Protein AF-A0A946YSE0-F1 (afdb_monomer_lite)

pLDDT: mean 89.52, std 11.53, range [37.16, 98.62]

Sequence (225 aa):
KEAIEFRLQEGQHAKCHRAHIAALVKRYPGLQKTMDDVVALYDELYEEQDIKFHLAFSGNLEATFTPFFKVIIDHRESLFGEGDSRVASLLLWHFCEEIEHRSAAMDIYQSVYGDQLYRMSIIPKVISFNKHLGEMILEGFKEHVPNLPEECFTGERFPGVPKREMFSMIGKLISAQMPWYNHDAQPLPEWANTWFEHYEKGEDMTNFYGVKPAPAAELAVSPAA

Radius of gyration: 19.43 Å; chains: 1; bounding box: 53×45×52 Å

Secondary structure (DSSP, 8-state):
-HHHHHHHHHHHHHHHHHHHHHHHHHH-TTHHHHHHHHHHHHHHHHHHS-HHHHHHHHHHHHHHHHHHHHHHHHTHHHHHTTSBHHHHHHHHHHHHHHHHTTTHHHHHHHHHT--HHHHHHTHHHHHHHHHHHHHHHHHHHHHHSTT--THHHHS-SSTT--HHHHHHHHHHHHHHTSTT--STTSPPPHHHHHHHHHHHTT--GGGSSSBPPPP------PPP-

Structure (mmCIF, N/CA/C/O backbone):
data_AF-A0A946YSE0-F1
#
_entry.id   AF-A0A946YSE0-F1
#
loop_
_atom_site.group_PDB
_atom_site.id
_atom_site.type_symbol
_atom_site.label_atom_id
_atom_site.label_alt_id
_atom_site.label_comp_id
_atom_site.label_asym_id
_atom_site.label_entity_id
_atom_site.label_seq_id
_atom_site.pdbx_PDB_ins_code
_atom_site.Cartn_x
_atom_site.Cartn_y
_atom_site.Cartn_z
_atom_site.occupancy
_atom_site.B_iso_or_equiv
_atom_site.auth_seq_id
_atom_site.auth_comp_id
_atom_site.auth_asym_id
_atom_site.auth_atom_id
_atom_site.pdbx_PDB_model_num
ATOM 1 N N . LYS A 1 1 ? -22.891 -2.962 3.989 1.00 86.75 1 LYS A N 1
ATOM 2 C CA . LYS A 1 1 ? -22.741 -2.836 2.524 1.00 86.75 1 LYS A CA 1
ATOM 3 C C . LYS A 1 1 ? -21.278 -2.548 2.213 1.00 86.75 1 LYS A C 1
ATOM 5 O O . LYS A 1 1 ? -20.632 -3.471 1.748 1.00 86.75 1 LYS A O 1
ATOM 10 N N . GLU A 1 2 ? -20.756 -1.409 2.674 1.00 91.00 2 GLU A N 1
ATOM 11 C CA . GLU A 1 2 ? -19.346 -0.998 2.546 1.00 91.00 2 GLU A CA 1
ATOM 12 C C . GLU A 1 2 ? -18.322 -2.111 2.818 1.00 91.00 2 GLU A C 1
ATOM 14 O O . GLU A 1 2 ? -17.583 -2.504 1.930 1.00 91.00 2 GLU A O 1
ATOM 19 N N . ALA A 1 3 ? -18.369 -2.749 3.995 1.00 92.25 3 ALA A N 1
ATOM 20 C CA . ALA A 1 3 ? -17.435 -3.829 4.341 1.00 92.25 3 ALA A CA 1
ATOM 21 C C . ALA A 1 3 ? -17.417 -5.020 3.361 1.00 92.25 3 ALA A C 1
ATOM 23 O O . ALA A 1 3 ? -16.422 -5.734 3.273 1.00 92.25 3 ALA A O 1
ATOM 24 N N . ILE A 1 4 ? -18.517 -5.271 2.643 1.00 93.69 4 ILE A N 1
ATOM 25 C CA . ILE A 1 4 ? -18.574 -6.334 1.633 1.00 93.69 4 ILE A CA 1
ATOM 26 C C . ILE A 1 4 ? -17.902 -5.860 0.344 1.00 93.69 4 ILE A C 1
ATOM 28 O O . ILE A 1 4 ? -17.141 -6.629 -0.234 1.00 93.69 4 ILE A O 1
ATOM 32 N N . GLU A 1 5 ? -18.190 -4.633 -0.091 1.00 92.25 5 GLU A N 1
ATOM 33 C CA . GLU A 1 5 ? -17.631 -4.026 -1.305 1.00 92.25 5 GLU A CA 1
ATOM 34 C C . GLU A 1 5 ? -16.117 -3.854 -1.165 1.00 92.25 5 GLU A C 1
ATOM 36 O O . GLU A 1 5 ? -15.379 -4.414 -1.975 1.00 92.25 5 GLU A O 1
ATOM 41 N N . PHE A 1 6 ? -15.672 -3.258 -0.057 1.00 91.50 6 PHE A N 1
ATOM 42 C CA . PHE A 1 6 ? -14.261 -3.121 0.300 1.00 91.50 6 PHE A CA 1
ATOM 43 C C . PHE A 1 6 ? -13.536 -4.476 0.274 1.00 91.50 6 PHE A C 1
ATOM 45 O O . PHE A 1 6 ? -12.579 -4.671 -0.467 1.00 91.50 6 PHE A O 1
ATOM 52 N N . ARG A 1 7 ? -14.062 -5.498 0.969 1.00 93.44 7 ARG A N 1
ATOM 53 C CA . ARG A 1 7 ? -13.457 -6.845 0.969 1.00 93.44 7 ARG A CA 1
ATOM 54 C C . ARG A 1 7 ? -13.347 -7.457 -0.435 1.00 93.44 7 ARG A C 1
ATOM 56 O O . ARG A 1 7 ? -12.418 -8.219 -0.699 1.00 93.44 7 ARG A O 1
ATOM 63 N N . LEU A 1 8 ? -14.328 -7.220 -1.307 1.00 93.81 8 LEU A N 1
ATOM 64 C CA . LEU A 1 8 ? -14.315 -7.760 -2.668 1.00 93.81 8 LEU A CA 1
ATOM 65 C C . LEU A 1 8 ? -13.277 -7.052 -3.547 1.00 93.81 8 LEU A C 1
ATOM 67 O O . LEU A 1 8 ? -12.582 -7.742 -4.294 1.00 93.81 8 LEU A O 1
ATOM 71 N N . GLN A 1 9 ? -13.145 -5.729 -3.426 1.00 91.94 9 GLN A N 1
ATOM 72 C CA . GLN A 1 9 ? -12.110 -4.947 -4.112 1.00 91.94 9 GLN A CA 1
ATOM 73 C C . GLN A 1 9 ? -10.711 -5.384 -3.672 1.00 91.94 9 GLN A C 1
ATOM 75 O O . GLN A 1 9 ? -9.919 -5.827 -4.504 1.00 91.94 9 GLN A O 1
ATOM 80 N N . GLU A 1 10 ? -10.462 -5.453 -2.365 1.00 92.50 10 GLU A N 1
ATOM 81 C CA . GLU A 1 10 ? -9.173 -5.913 -1.836 1.00 92.50 10 GLU A CA 1
ATOM 82 C C . GLU A 1 10 ? -8.839 -7.351 -2.246 1.00 92.50 10 GLU A C 1
ATOM 84 O O . GLU A 1 10 ? -7.691 -7.707 -2.524 1.00 92.50 10 GLU A O 1
ATOM 89 N N . GLY A 1 11 ? -9.857 -8.210 -2.350 1.00 95.06 11 GLY A N 1
ATOM 90 C CA . GLY A 1 11 ? -9.698 -9.560 -2.884 1.00 95.06 11 GLY A CA 1
ATOM 91 C C . GLY A 1 11 ? -9.211 -9.567 -4.338 1.00 95.06 11 GLY A C 1
ATOM 92 O O . GLY A 1 11 ? -8.386 -10.409 -4.712 1.00 95.06 11 GLY A O 1
ATOM 93 N N . GLN A 1 12 ? -9.684 -8.624 -5.154 1.00 94.69 12 GLN A N 1
ATOM 94 C CA . GLN A 1 12 ? -9.254 -8.454 -6.538 1.00 94.69 12 GLN A CA 1
ATOM 95 C C . GLN A 1 12 ? -7.831 -7.878 -6.616 1.00 94.69 12 GLN A C 1
ATOM 97 O O . GLN A 1 12 ? -7.016 -8.427 -7.365 1.00 94.69 12 GLN A O 1
ATOM 102 N N . HIS A 1 13 ? -7.492 -6.874 -5.800 1.00 94.44 13 HIS A N 1
ATOM 103 C CA . HIS A 1 13 ? -6.121 -6.363 -5.665 1.00 94.44 13 HIS A CA 1
ATOM 104 C C . HIS A 1 13 ? -5.154 -7.499 -5.313 1.00 94.44 13 HIS A C 1
ATOM 106 O O . HIS A 1 13 ? -4.189 -7.778 -6.036 1.00 94.44 13 HIS A O 1
ATOM 112 N N . ALA A 1 14 ? -5.464 -8.239 -4.246 1.00 95.00 14 ALA A N 1
ATOM 113 C CA . ALA A 1 14 ? -4.632 -9.324 -3.751 1.00 95.00 14 ALA A CA 1
ATOM 114 C C . ALA A 1 14 ? -4.462 -10.448 -4.784 1.00 95.00 14 ALA A C 1
ATOM 116 O O . ALA A 1 14 ? -3.381 -11.028 -4.898 1.00 95.00 14 ALA A O 1
ATOM 117 N N . LYS A 1 15 ? -5.501 -10.766 -5.566 1.00 96.44 15 LYS A N 1
ATOM 118 C CA . LYS A 1 15 ? -5.415 -11.746 -6.658 1.00 96.44 15 LYS A CA 1
ATOM 119 C C . LYS A 1 15 ? -4.414 -11.310 -7.733 1.00 96.44 15 LYS A C 1
ATOM 121 O O . LYS A 1 15 ? -3.597 -12.127 -8.161 1.00 96.44 15 LYS A O 1
ATOM 126 N N . CYS A 1 16 ? -4.466 -10.052 -8.164 1.00 95.25 16 CYS A N 1
ATOM 127 C CA . CYS A 1 16 ? -3.563 -9.520 -9.185 1.00 95.25 16 CYS A CA 1
ATOM 128 C C . CYS A 1 16 ? -2.108 -9.461 -8.691 1.00 95.25 16 CYS A C 1
ATOM 130 O O . CYS A 1 16 ? -1.207 -9.932 -9.390 1.00 95.25 16 CYS A O 1
ATOM 132 N N . HIS A 1 17 ? -1.874 -8.989 -7.462 1.00 96.06 17 HIS A N 1
ATOM 133 C CA . HIS A 1 17 ? -0.538 -8.990 -6.849 1.00 96.06 17 HIS A CA 1
ATOM 134 C C . HIS A 1 17 ? 0.019 -10.402 -6.668 1.00 96.06 17 HIS A C 1
ATOM 136 O O . HIS A 1 17 ? 1.170 -10.657 -7.017 1.00 96.06 17 HIS A O 1
ATOM 142 N N . ARG A 1 18 ? -0.802 -11.369 -6.233 1.00 96.19 18 ARG A N 1
ATOM 143 C CA . ARG A 1 18 ? -0.385 -12.781 -6.145 1.00 96.19 18 ARG A CA 1
ATOM 144 C C . ARG A 1 18 ? 0.002 -13.369 -7.500 1.00 96.19 18 ARG A C 1
ATOM 146 O O . ARG A 1 18 ? 0.923 -14.177 -7.557 1.00 96.19 18 ARG A O 1
ATOM 153 N N . ALA A 1 19 ? -0.647 -12.960 -8.591 1.00 95.69 19 ALA A N 1
ATOM 154 C CA . ALA A 1 19 ? -0.245 -13.386 -9.930 1.00 95.69 19 ALA A CA 1
ATOM 155 C C . ALA A 1 19 ? 1.147 -12.847 -10.311 1.00 95.69 19 ALA A C 1
ATOM 157 O O . ALA A 1 19 ? 1.947 -13.579 -10.897 1.00 95.69 19 ALA A O 1
ATOM 158 N N . HIS A 1 20 ? 1.465 -11.602 -9.939 1.00 95.81 20 HIS A N 1
ATOM 159 C CA . HIS A 1 20 ? 2.807 -11.045 -10.119 1.00 95.81 20 HIS A CA 1
ATOM 160 C C . HIS A 1 20 ? 3.851 -11.773 -9.256 1.00 95.81 20 HIS A C 1
ATOM 162 O O . HIS A 1 20 ? 4.881 -12.202 -9.778 1.00 95.81 20 HIS A O 1
ATOM 168 N N . ILE A 1 21 ? 3.556 -12.005 -7.973 1.00 96.38 21 ILE A N 1
ATOM 169 C CA . ILE A 1 21 ? 4.435 -12.758 -7.065 1.00 96.38 21 ILE A CA 1
ATOM 170 C C . ILE A 1 21 ? 4.682 -14.173 -7.600 1.00 96.38 21 ILE A C 1
ATOM 172 O O . ILE A 1 21 ? 5.825 -14.614 -7.649 1.00 96.38 21 ILE A O 1
ATOM 176 N N . ALA A 1 22 ? 3.655 -14.871 -8.090 1.00 97.12 22 ALA A N 1
ATOM 177 C CA . ALA A 1 22 ? 3.816 -16.198 -8.686 1.00 97.12 22 ALA A CA 1
ATOM 178 C C . ALA A 1 22 ? 4.762 -16.184 -9.904 1.00 97.12 22 ALA A C 1
ATOM 180 O O . ALA A 1 22 ? 5.544 -17.118 -10.099 1.00 97.12 22 ALA A O 1
ATOM 181 N N . ALA A 1 23 ? 4.735 -15.120 -10.714 1.00 96.25 23 ALA A N 1
ATOM 182 C CA . ALA A 1 23 ? 5.684 -14.942 -11.810 1.00 96.25 23 ALA A CA 1
ATOM 183 C C . ALA A 1 23 ? 7.118 -14.694 -11.304 1.00 96.25 23 ALA A C 1
ATOM 185 O O . ALA A 1 23 ? 8.059 -15.275 -11.853 1.00 96.25 23 ALA A O 1
ATOM 186 N N . LEU A 1 24 ? 7.287 -13.899 -10.239 1.00 96.44 24 LEU A N 1
ATOM 187 C CA . LEU A 1 24 ? 8.580 -13.700 -9.577 1.00 96.44 24 LEU A CA 1
ATOM 188 C C . LEU A 1 24 ? 9.124 -15.009 -9.000 1.00 96.44 24 LEU A C 1
ATOM 190 O O . LEU A 1 24 ? 10.269 -15.346 -9.278 1.00 96.44 24 LEU A O 1
ATOM 194 N N . VAL A 1 25 ? 8.306 -15.788 -8.290 1.00 98.00 25 VAL A N 1
ATOM 195 C CA . VAL A 1 25 ? 8.686 -17.102 -7.745 1.00 98.00 25 VAL A CA 1
ATOM 196 C C . VAL A 1 25 ? 9.071 -18.070 -8.860 1.00 98.00 25 VAL A C 1
ATOM 198 O O . VAL A 1 25 ? 10.076 -18.767 -8.760 1.00 98.00 25 VAL A O 1
ATOM 201 N N . LYS A 1 26 ? 8.338 -18.086 -9.980 1.00 97.75 26 LYS A N 1
ATOM 202 C CA . LYS A 1 26 ? 8.710 -18.914 -11.137 1.00 97.75 26 LYS A CA 1
ATOM 203 C C . LYS A 1 26 ? 10.109 -18.570 -11.664 1.00 97.75 26 LYS A C 1
ATOM 205 O O . LYS A 1 26 ? 10.820 -19.457 -12.133 1.00 97.75 26 LYS A O 1
ATOM 210 N N . ARG A 1 27 ? 10.498 -17.292 -11.616 1.00 96.69 27 ARG A N 1
ATOM 211 C CA . ARG A 1 27 ? 11.824 -16.821 -12.040 1.00 96.69 27 ARG A CA 1
ATOM 212 C C . ARG A 1 27 ? 12.898 -17.038 -10.968 1.00 96.69 27 ARG A C 1
ATOM 214 O O . ARG A 1 27 ? 14.024 -17.386 -11.325 1.00 96.69 27 ARG A O 1
ATOM 221 N N . TYR A 1 28 ? 12.541 -16.842 -9.702 1.00 97.88 28 TYR A N 1
ATOM 222 C CA . TYR A 1 28 ? 13.394 -16.902 -8.517 1.00 97.88 28 TYR A CA 1
ATOM 223 C C . TYR A 1 28 ? 12.713 -17.758 -7.433 1.00 97.88 28 TYR A C 1
ATOM 225 O O . TYR A 1 28 ? 12.078 -17.214 -6.527 1.00 97.88 28 TYR A O 1
ATOM 233 N N . PRO A 1 29 ? 12.834 -19.099 -7.495 1.00 98.19 29 PRO A N 1
ATOM 234 C CA . PRO A 1 29 ? 12.081 -20.002 -6.617 1.00 98.19 29 PRO A CA 1
ATOM 235 C C . PRO A 1 29 ? 12.287 -19.775 -5.115 1.00 98.19 29 PRO A C 1
ATOM 237 O O . PRO A 1 29 ? 11.380 -20.051 -4.334 1.00 98.19 29 PRO A O 1
ATOM 240 N N . GLY A 1 30 ? 13.441 -19.231 -4.708 1.00 97.19 30 GLY A N 1
ATOM 241 C CA . GLY A 1 30 ? 13.716 -18.880 -3.310 1.00 97.19 30 GLY A CA 1
ATOM 242 C C . GLY A 1 30 ? 12.718 -17.875 -2.722 1.00 97.19 30 GLY A C 1
ATOM 243 O O . GLY A 1 30 ? 12.385 -17.978 -1.547 1.00 97.19 30 GLY A O 1
ATOM 244 N N . LEU A 1 31 ? 12.138 -16.990 -3.544 1.00 98.31 31 LEU A N 1
ATOM 245 C CA . LEU A 1 31 ? 11.127 -16.024 -3.096 1.00 98.31 31 LEU A CA 1
ATOM 246 C C . LEU A 1 31 ? 9.842 -16.680 -2.568 1.00 98.31 31 LEU A C 1
ATOM 248 O O . LEU A 1 31 ? 9.062 -16.004 -1.900 1.00 98.31 31 LEU A O 1
ATOM 252 N N . GLN A 1 32 ? 9.611 -17.976 -2.824 1.00 98.44 32 GLN A N 1
ATOM 253 C CA . GLN A 1 32 ? 8.500 -18.688 -2.190 1.00 98.44 32 GLN A CA 1
ATOM 254 C C . GLN A 1 32 ? 8.645 -18.679 -0.667 1.00 98.44 32 GLN A C 1
ATOM 256 O O . GLN A 1 32 ? 7.660 -18.440 0.018 1.00 98.44 32 GLN A O 1
ATOM 261 N N . LYS A 1 33 ? 9.871 -18.840 -0.147 1.00 98.12 33 LYS A N 1
ATOM 262 C CA . LYS A 1 33 ? 10.125 -18.764 1.294 1.00 98.12 33 LYS A CA 1
ATOM 263 C C . LYS A 1 33 ? 9.722 -17.395 1.841 1.00 98.12 33 LYS A C 1
ATOM 265 O O . LYS A 1 33 ? 8.997 -17.327 2.821 1.00 98.12 33 LYS A O 1
ATOM 270 N N . THR A 1 34 ? 10.130 -16.314 1.175 1.00 98.19 34 THR A N 1
ATOM 271 C CA . THR A 1 34 ? 9.741 -14.949 1.564 1.00 98.19 34 THR A CA 1
ATOM 272 C C . THR A 1 34 ? 8.224 -14.775 1.570 1.00 98.19 34 THR A C 1
ATOM 274 O O . THR A 1 34 ? 7.685 -14.159 2.481 1.00 98.19 34 THR A O 1
ATOM 277 N N . MET A 1 35 ? 7.519 -15.330 0.580 1.00 97.56 35 MET A N 1
ATOM 278 C CA . MET A 1 35 ? 6.056 -15.284 0.545 1.00 97.56 35 MET A CA 1
ATOM 279 C C . MET A 1 35 ? 5.423 -16.076 1.697 1.00 97.56 35 MET A C 1
ATOM 281 O O . MET A 1 35 ? 4.481 -15.587 2.316 1.00 97.56 35 MET A O 1
ATOM 285 N N . ASP A 1 36 ? 5.935 -17.271 1.991 1.00 98.38 36 ASP A N 1
ATOM 286 C CA . ASP A 1 36 ? 5.447 -18.114 3.085 1.00 98.38 36 ASP A CA 1
ATOM 287 C C . ASP A 1 36 ? 5.676 -17.437 4.447 1.00 98.38 36 ASP A C 1
ATOM 289 O O . ASP A 1 36 ? 4.764 -17.401 5.269 1.00 98.38 36 ASP A O 1
ATOM 293 N N . ASP A 1 37 ? 6.848 -16.823 4.650 1.00 98.31 37 ASP A N 1
ATOM 294 C CA . ASP A 1 37 ? 7.180 -16.066 5.864 1.00 98.31 37 ASP A CA 1
ATOM 295 C C . ASP A 1 37 ? 6.246 -14.851 6.041 1.00 98.31 37 ASP A C 1
ATOM 297 O O . ASP A 1 37 ? 5.754 -14.593 7.140 1.00 98.31 37 ASP A O 1
ATOM 301 N N . VAL A 1 38 ? 5.940 -14.127 4.954 1.00 97.94 38 VAL A N 1
ATOM 302 C CA . VAL A 1 38 ? 4.984 -13.005 4.975 1.00 97.94 38 VAL A CA 1
ATOM 303 C C . VAL A 1 38 ? 3.578 -13.480 5.347 1.00 97.94 38 VAL A C 1
ATOM 305 O O . VAL A 1 38 ? 2.905 -12.820 6.137 1.00 97.94 38 VAL A O 1
ATOM 308 N N . VAL A 1 39 ? 3.116 -14.604 4.790 1.00 97.94 39 VAL A N 1
ATOM 309 C CA . VAL A 1 39 ? 1.799 -15.171 5.126 1.00 97.94 39 VAL A CA 1
ATOM 310 C C . VAL A 1 39 ? 1.753 -15.577 6.595 1.00 97.94 39 VAL A C 1
ATOM 312 O O . VAL A 1 39 ? 0.828 -15.168 7.289 1.00 97.94 39 VAL A O 1
ATOM 315 N N . ALA A 1 40 ? 2.776 -16.283 7.081 1.00 98.62 40 ALA A N 1
ATOM 316 C CA . ALA A 1 40 ? 2.870 -16.688 8.479 1.00 98.62 40 ALA A CA 1
ATOM 317 C C . ALA A 1 40 ? 2.832 -15.481 9.432 1.00 98.62 40 ALA A C 1
ATOM 319 O O . ALA A 1 40 ? 2.091 -15.500 10.408 1.00 98.62 40 ALA A O 1
ATOM 320 N N . LEU A 1 41 ? 3.540 -14.392 9.108 1.00 98.38 41 LEU A N 1
ATOM 321 C CA . LEU A 1 41 ? 3.526 -13.163 9.908 1.00 98.38 41 LEU A CA 1
ATOM 322 C C . LEU A 1 41 ? 2.117 -12.545 10.025 1.00 98.38 41 LEU A C 1
ATOM 324 O O . LEU A 1 41 ? 1.745 -12.025 11.080 1.00 98.38 41 LEU A O 1
ATOM 328 N N . TYR A 1 42 ? 1.329 -12.573 8.947 1.00 97.69 42 TYR A N 1
ATOM 329 C CA . TYR A 1 42 ? -0.058 -12.100 8.980 1.00 97.69 42 TYR A CA 1
ATOM 330 C C . TYR A 1 42 ? -1.001 -13.077 9.694 1.00 97.69 42 TYR A C 1
ATOM 332 O O . TYR A 1 42 ? -1.906 -12.612 10.386 1.00 97.69 42 TYR A O 1
ATOM 340 N N . ASP A 1 43 ? -0.794 -14.389 9.557 1.00 98.38 43 ASP A N 1
ATOM 341 C CA . ASP A 1 43 ? -1.567 -15.413 10.271 1.00 98.38 43 ASP A CA 1
ATOM 342 C C . ASP A 1 43 ? -1.343 -15.303 11.790 1.00 98.38 43 ASP A C 1
ATOM 344 O O . ASP A 1 43 ? -2.309 -15.262 12.551 1.00 98.38 43 ASP A O 1
ATOM 348 N N . GLU A 1 44 ? -0.093 -15.127 12.234 1.00 98.25 44 GLU A N 1
ATOM 349 C CA . GLU A 1 44 ? 0.254 -14.869 13.639 1.00 98.25 44 GLU A CA 1
ATOM 350 C C . GLU A 1 44 ? -0.448 -13.608 14.166 1.00 98.25 44 GLU A C 1
ATOM 352 O O . GLU A 1 44 ? -1.121 -13.647 15.199 1.00 98.25 44 GLU A O 1
ATOM 357 N N . LEU A 1 45 ? -0.379 -12.492 13.426 1.00 98.00 45 LEU A N 1
ATOM 358 C CA . LEU A 1 45 ? -1.092 -11.266 13.798 1.00 98.00 45 LEU A CA 1
ATOM 359 C C . LEU A 1 45 ? -2.607 -11.503 13.898 1.00 98.00 45 LEU A C 1
ATOM 361 O O . LEU A 1 45 ? -3.260 -10.953 14.791 1.00 98.00 45 LEU A O 1
ATOM 365 N N . TYR A 1 46 ? -3.168 -12.287 12.972 1.00 97.25 46 TYR A N 1
ATOM 366 C CA . TYR A 1 46 ? -4.591 -12.608 12.930 1.00 97.25 46 TYR A CA 1
ATOM 367 C C . TYR A 1 46 ? -5.041 -13.394 14.162 1.00 97.25 46 TYR A C 1
ATOM 369 O O . TYR A 1 46 ? -6.058 -13.041 14.759 1.00 97.25 46 TYR A O 1
ATOM 377 N N . GLU A 1 47 ? -4.276 -14.409 14.558 1.00 98.12 47 GLU A N 1
ATOM 378 C CA . GLU A 1 47 ? -4.565 -15.263 15.713 1.00 98.12 47 GLU A CA 1
ATOM 379 C C . GLU A 1 47 ? -4.391 -14.538 17.056 1.00 98.12 47 GLU A C 1
ATOM 381 O O . GLU A 1 47 ? -5.160 -14.769 17.992 1.00 98.12 47 GLU A O 1
ATOM 386 N N . GLU A 1 48 ? -3.401 -13.650 17.165 1.00 98.06 48 GLU A N 1
ATOM 387 C CA . GLU A 1 48 ? -3.077 -12.961 18.419 1.00 98.06 48 GLU A CA 1
ATOM 388 C C . GLU A 1 48 ? -4.040 -11.827 18.786 1.00 98.06 48 GLU A C 1
ATOM 390 O O . GLU A 1 48 ? -4.166 -11.471 19.963 1.00 98.06 48 GLU A O 1
ATOM 395 N N . GLN A 1 49 ? -4.659 -11.193 17.790 1.00 98.31 49 GLN A N 1
ATOM 396 C CA . GLN A 1 49 ? -5.374 -9.933 17.972 1.00 98.31 49 GLN A CA 1
ATOM 397 C C . GLN A 1 49 ? -6.878 -10.081 17.734 1.00 98.31 49 GLN A C 1
ATOM 399 O O . GLN A 1 49 ? -7.338 -10.854 16.896 1.00 98.31 49 GLN A O 1
ATOM 404 N N . ASP A 1 50 ? -7.670 -9.297 18.466 1.00 98.06 50 ASP A N 1
ATOM 405 C CA . ASP A 1 50 ? -9.118 -9.286 18.290 1.00 98.06 50 ASP A CA 1
ATOM 406 C C . ASP A 1 50 ? -9.555 -8.475 17.054 1.00 98.06 50 ASP A C 1
ATOM 408 O O . ASP A 1 50 ? -8.800 -7.723 16.433 1.00 98.06 50 ASP A O 1
ATOM 412 N N . ILE A 1 51 ? -10.831 -8.602 16.691 1.00 97.50 51 ILE A N 1
ATOM 413 C CA . ILE A 1 51 ? -11.397 -7.882 15.545 1.00 97.50 51 ILE A CA 1
ATOM 414 C C . ILE A 1 51 ? -11.343 -6.349 15.716 1.00 97.50 51 ILE A C 1
ATOM 416 O O . ILE A 1 51 ? -11.275 -5.631 14.719 1.00 97.50 51 ILE A O 1
ATOM 420 N N . LYS A 1 52 ? -11.324 -5.821 16.952 1.00 98.19 52 LYS A N 1
ATOM 421 C CA . LYS A 1 52 ? -11.199 -4.374 17.190 1.00 98.19 52 LYS A CA 1
ATOM 422 C C . LYS A 1 52 ? -9.816 -3.888 16.778 1.00 98.19 52 LYS A C 1
ATOM 424 O O . LYS A 1 52 ? -9.717 -2.848 16.126 1.00 98.19 52 LYS A O 1
ATOM 429 N N . PHE A 1 53 ? -8.773 -4.643 17.116 1.00 98.44 53 PHE A N 1
ATOM 430 C CA . PHE A 1 53 ? -7.422 -4.384 16.644 1.00 98.44 53 PHE A CA 1
ATOM 431 C C . PHE A 1 53 ? -7.349 -4.438 15.118 1.00 98.44 53 PHE A C 1
ATOM 433 O O . PHE A 1 53 ? -6.856 -3.486 14.525 1.00 98.44 53 PHE A O 1
ATOM 440 N N . HIS A 1 54 ? -7.874 -5.489 14.478 1.00 97.62 54 HIS A N 1
ATOM 441 C CA . HIS A 1 54 ? -7.786 -5.653 13.018 1.00 97.62 54 HIS A CA 1
ATOM 442 C C . HIS A 1 54 ? -8.473 -4.527 12.248 1.00 97.62 54 HIS A C 1
ATOM 444 O O . HIS A 1 54 ? -7.880 -3.958 11.335 1.00 97.62 54 HIS A O 1
ATOM 450 N N . LEU A 1 55 ? -9.681 -4.125 12.657 1.00 97.25 55 LEU A N 1
ATOM 451 C CA . LEU A 1 55 ? -10.360 -2.987 12.029 1.00 97.25 55 LEU A CA 1
ATOM 452 C C . LEU A 1 55 ? -9.599 -1.671 12.256 1.00 97.25 55 LEU A C 1
ATOM 454 O O . LEU A 1 55 ? -9.477 -0.861 11.338 1.00 97.25 55 LEU A O 1
ATOM 458 N N . ALA A 1 56 ? -9.045 -1.459 13.455 1.00 97.31 56 ALA A N 1
ATOM 459 C CA . ALA A 1 56 ? -8.219 -0.288 13.737 1.00 97.31 56 ALA A CA 1
ATOM 460 C C . ALA A 1 56 ? -6.904 -0.298 12.936 1.00 97.31 56 ALA A C 1
ATOM 462 O O . ALA A 1 56 ? -6.442 0.756 12.501 1.00 97.31 56 ALA A O 1
ATOM 463 N N . PHE A 1 57 ? -6.299 -1.472 12.740 1.00 97.19 57 PHE A N 1
ATOM 464 C CA . PHE A 1 57 ? -5.077 -1.675 11.968 1.00 97.19 57 PHE A CA 1
ATOM 465 C C . PHE A 1 57 ? -5.311 -1.335 10.494 1.00 97.19 57 PHE A C 1
ATOM 467 O O . PHE A 1 57 ? -4.570 -0.520 9.945 1.00 97.19 57 PHE A O 1
ATOM 474 N N . SER A 1 58 ? -6.377 -1.871 9.887 1.00 95.00 58 SER A N 1
ATOM 475 C CA . SER A 1 58 ? -6.778 -1.542 8.514 1.00 95.00 58 SER A CA 1
ATOM 476 C C . SER A 1 58 ? -7.070 -0.050 8.347 1.00 95.00 58 SER A C 1
ATOM 478 O O . SER A 1 58 ? -6.516 0.568 7.446 1.00 95.00 58 SER A O 1
ATOM 480 N N . GLY A 1 59 ? -7.842 0.563 9.255 1.00 94.25 59 GLY A N 1
ATOM 481 C CA . GLY A 1 59 ? -8.115 2.005 9.198 1.00 94.25 59 GLY A CA 1
ATOM 482 C C . GLY A 1 59 ? -6.854 2.867 9.347 1.00 94.25 59 GLY A C 1
ATOM 483 O O . GLY A 1 59 ? -6.701 3.874 8.663 1.00 94.25 59 GLY A O 1
ATOM 484 N N . ASN A 1 60 ? -5.910 2.465 10.206 1.00 94.69 60 ASN A N 1
ATOM 485 C CA . ASN A 1 60 ? -4.625 3.155 10.346 1.00 94.69 60 ASN A CA 1
ATOM 486 C C . ASN A 1 60 ? -3.752 3.038 9.096 1.00 94.69 60 ASN A C 1
ATOM 488 O O . ASN A 1 60 ? -3.048 3.998 8.782 1.00 94.69 60 ASN A O 1
ATOM 492 N N . LEU A 1 61 ? -3.774 1.888 8.418 1.00 91.94 61 LEU A N 1
ATOM 493 C CA . LEU A 1 61 ? -3.056 1.678 7.164 1.00 91.94 61 LEU A CA 1
ATOM 494 C C . LEU A 1 61 ? -3.662 2.494 6.025 1.00 91.94 61 LEU A C 1
ATOM 496 O O . LEU A 1 61 ? -2.949 3.293 5.422 1.00 91.94 61 LEU A O 1
ATOM 500 N N . GLU A 1 62 ? -4.964 2.361 5.786 1.00 90.38 62 GLU A N 1
ATOM 501 C CA . GLU A 1 62 ? -5.672 3.059 4.707 1.00 90.38 62 GLU A CA 1
ATOM 502 C C . GLU A 1 62 ? -5.535 4.584 4.828 1.00 90.38 62 GLU A C 1
ATOM 504 O O . GLU A 1 62 ? -5.262 5.283 3.851 1.00 90.38 62 GLU A O 1
ATOM 509 N N . ALA A 1 63 ? -5.564 5.111 6.059 1.00 88.19 63 ALA A N 1
ATOM 510 C CA . ALA A 1 63 ? -5.320 6.525 6.330 1.00 88.19 63 ALA A CA 1
ATOM 511 C C . ALA A 1 63 ? -3.969 7.041 5.788 1.00 88.19 63 ALA A C 1
ATOM 513 O O . ALA A 1 63 ? -3.814 8.239 5.540 1.00 88.19 63 ALA A O 1
ATOM 514 N N . THR A 1 64 ? -2.978 6.167 5.584 1.00 85.88 64 THR A N 1
ATOM 515 C CA . THR A 1 64 ? -1.676 6.547 5.013 1.00 85.88 64 THR A CA 1
ATOM 516 C C . THR A 1 64 ? -1.652 6.568 3.489 1.00 85.88 64 THR A C 1
ATOM 518 O O . THR A 1 64 ? -0.823 7.276 2.910 1.00 85.88 64 THR A O 1
ATOM 521 N N . PHE A 1 65 ? -2.561 5.843 2.836 1.00 85.12 65 PHE A N 1
ATOM 522 C CA . PHE A 1 65 ? -2.523 5.593 1.399 1.00 85.12 65 PHE A CA 1
ATOM 523 C C . PHE A 1 65 ? -2.673 6.872 0.591 1.00 85.12 65 PHE A C 1
ATOM 525 O O . PHE A 1 65 ? -1.834 7.149 -0.255 1.00 85.12 65 PHE A O 1
ATOM 532 N N . THR A 1 66 ? -3.650 7.728 0.898 1.00 82.88 66 THR A N 1
ATOM 533 C CA . THR A 1 66 ? -3.881 8.944 0.095 1.00 82.88 66 THR A CA 1
ATOM 534 C C . THR A 1 66 ? -2.665 9.888 0.058 1.00 82.88 66 THR A C 1
ATOM 536 O O . THR A 1 66 ? -2.219 10.238 -1.039 1.00 82.88 66 THR A O 1
ATOM 539 N N . PRO A 1 67 ? -2.066 10.308 1.195 1.00 84.56 67 PRO A N 1
ATOM 540 C CA . PRO A 1 67 ? -0.853 11.127 1.161 1.00 84.56 67 PRO A CA 1
ATOM 541 C C . PRO A 1 67 ? 0.327 10.453 0.456 1.00 84.56 67 PRO A C 1
ATOM 543 O O . PRO A 1 67 ? 1.086 11.129 -0.238 1.00 84.56 67 PRO A O 1
ATOM 546 N N . PHE A 1 68 ? 0.481 9.145 0.652 1.00 86.38 68 PHE A N 1
ATOM 547 C CA . PHE A 1 68 ? 1.603 8.366 0.145 1.00 86.38 68 PHE A CA 1
ATOM 548 C C . PHE A 1 68 ? 1.497 8.106 -1.365 1.00 86.38 68 PHE A C 1
ATOM 550 O O . PHE A 1 68 ? 2.402 8.452 -2.125 1.00 86.38 68 PHE A O 1
ATOM 557 N N . PHE A 1 69 ? 0.357 7.590 -1.823 1.00 88.50 69 PHE A N 1
ATOM 558 C CA . PHE A 1 69 ? 0.061 7.347 -3.233 1.00 88.50 69 PHE A CA 1
ATOM 559 C C . PHE A 1 69 ? 0.004 8.635 -4.036 1.00 88.50 69 PHE A C 1
ATOM 561 O O . PHE A 1 69 ? 0.424 8.629 -5.188 1.00 88.50 69 PHE A O 1
ATOM 568 N N . LYS A 1 70 ? -0.396 9.766 -3.437 1.00 87.56 70 LYS A N 1
ATOM 569 C CA . LYS A 1 70 ? -0.283 11.056 -4.121 1.00 87.56 70 LYS A CA 1
ATOM 570 C C . LYS A 1 70 ? 1.152 11.367 -4.540 1.00 87.56 70 LYS A C 1
ATOM 572 O O . LYS A 1 70 ? 1.361 11.721 -5.693 1.00 87.56 70 LYS A O 1
ATOM 577 N N . VAL A 1 71 ? 2.129 11.210 -3.645 1.00 89.25 71 VAL A N 1
ATOM 578 C CA . VAL A 1 71 ? 3.543 11.416 -4.002 1.00 89.25 71 VAL A CA 1
ATOM 579 C C . VAL A 1 71 ? 3.966 10.430 -5.086 1.00 89.25 71 VAL A C 1
ATOM 581 O O . VAL A 1 71 ? 4.594 10.828 -6.062 1.00 89.25 71 VAL A O 1
ATOM 584 N N . ILE A 1 72 ? 3.585 9.161 -4.954 1.00 89.69 72 ILE A N 1
ATOM 585 C CA . ILE A 1 72 ? 3.934 8.142 -5.944 1.00 89.69 72 ILE A CA 1
ATOM 586 C C . ILE A 1 72 ? 3.363 8.472 -7.332 1.00 89.69 72 ILE A C 1
ATOM 588 O O . ILE A 1 72 ? 4.072 8.361 -8.326 1.00 89.69 72 ILE A O 1
ATOM 592 N N . ILE A 1 73 ? 2.105 8.903 -7.411 1.00 90.56 73 ILE A N 1
ATOM 593 C CA . ILE A 1 73 ? 1.425 9.217 -8.672 1.00 90.56 73 ILE A CA 1
ATOM 594 C C . ILE A 1 73 ? 1.953 10.524 -9.280 1.00 90.56 73 ILE A C 1
ATOM 596 O O . ILE A 1 73 ? 2.206 10.587 -10.489 1.00 90.56 73 ILE A O 1
ATOM 600 N N . ASP A 1 74 ? 2.151 11.560 -8.461 1.00 90.81 74 ASP A N 1
ATOM 601 C CA . ASP A 1 74 ? 2.688 12.848 -8.912 1.00 90.81 74 ASP A CA 1
ATOM 602 C C . ASP A 1 74 ? 4.121 12.683 -9.460 1.00 90.81 74 ASP A C 1
ATOM 604 O O . ASP A 1 74 ? 4.475 13.326 -10.446 1.00 90.81 74 ASP A O 1
ATOM 608 N N . HIS A 1 75 ? 4.907 11.752 -8.898 1.00 90.94 75 HIS A N 1
ATOM 609 C CA . HIS A 1 75 ? 6.292 11.450 -9.303 1.00 90.94 75 HIS A CA 1
ATOM 610 C C . HIS A 1 75 ? 6.451 10.125 -10.060 1.00 90.94 75 HIS A C 1
ATOM 612 O O . HIS A 1 75 ? 7.555 9.587 -10.160 1.00 90.94 75 HIS A O 1
ATOM 618 N N . ARG A 1 76 ? 5.363 9.600 -10.633 1.00 92.56 76 ARG A N 1
ATOM 619 C CA . ARG A 1 76 ? 5.338 8.295 -11.322 1.00 92.56 76 ARG A CA 1
ATOM 620 C C . ARG A 1 76 ? 6.373 8.159 -12.439 1.00 92.56 76 ARG A C 1
ATOM 622 O O . ARG A 1 76 ? 6.829 7.057 -12.691 1.00 92.56 76 ARG A O 1
ATOM 629 N N . GLU A 1 77 ? 6.760 9.252 -13.094 1.00 90.25 77 GLU A N 1
ATOM 630 C CA . GLU A 1 77 ? 7.783 9.226 -14.147 1.00 90.25 77 GLU A CA 1
ATOM 631 C C . GLU A 1 77 ? 9.152 8.843 -13.591 1.00 90.25 77 GLU A C 1
ATOM 633 O O . GLU A 1 77 ? 9.793 7.941 -14.120 1.00 90.25 77 GLU A O 1
ATOM 638 N N . SER A 1 78 ? 9.544 9.438 -12.463 1.00 88.94 78 SER A N 1
ATOM 639 C CA . SER A 1 78 ? 10.792 9.096 -11.773 1.00 88.94 78 SER A CA 1
ATOM 640 C C . SER A 1 78 ? 10.758 7.679 -11.191 1.00 88.94 78 SER A C 1
ATOM 642 O O . SER A 1 78 ? 11.769 6.985 -11.171 1.00 88.94 78 SER A O 1
ATOM 644 N N . LEU A 1 79 ? 9.590 7.236 -10.709 1.00 87.94 79 LEU A N 1
ATOM 645 C CA . LEU A 1 79 ? 9.455 5.971 -9.975 1.00 87.94 79 LEU A CA 1
ATOM 646 C C . LEU A 1 79 ? 9.159 4.757 -10.869 1.00 87.94 79 LEU A C 1
ATOM 648 O O . LEU A 1 79 ? 9.552 3.642 -10.538 1.00 87.94 79 LEU A O 1
ATOM 652 N N . PHE A 1 80 ? 8.457 4.957 -11.983 1.00 90.81 80 PHE A N 1
ATOM 653 C CA . PHE A 1 80 ? 7.939 3.888 -12.841 1.00 90.81 80 PHE A CA 1
ATOM 654 C C . PHE A 1 80 ? 8.196 4.103 -14.334 1.00 90.81 80 PHE A C 1
ATOM 656 O O . PHE A 1 80 ? 7.879 3.207 -15.115 1.00 90.81 80 PHE A O 1
ATOM 663 N N . GLY A 1 81 ? 8.737 5.252 -14.760 1.00 88.88 81 GLY A N 1
ATOM 664 C CA . GLY A 1 81 ? 8.899 5.581 -16.181 1.00 88.88 81 GLY A CA 1
ATOM 665 C C . GLY A 1 81 ? 9.734 4.555 -16.949 1.00 88.88 81 GLY A C 1
ATOM 666 O O . GLY A 1 81 ? 9.397 4.214 -18.080 1.00 88.88 81 GLY A O 1
ATOM 667 N N . GLU A 1 82 ? 10.760 4.000 -16.302 1.00 90.19 82 GLU A N 1
ATOM 668 C CA . GLU A 1 82 ? 11.620 2.938 -16.848 1.00 90.19 82 GLU A CA 1
ATOM 669 C C . GLU A 1 82 ? 11.195 1.519 -16.418 1.00 90.19 82 GLU A C 1
ATOM 671 O O . GLU A 1 82 ? 11.820 0.531 -16.802 1.00 90.19 82 GLU A O 1
ATOM 676 N N . GLY A 1 83 ? 10.135 1.398 -15.614 1.00 88.94 83 GLY A N 1
ATOM 677 C CA . GLY A 1 83 ? 9.648 0.122 -15.093 1.00 88.94 83 GLY A CA 1
ATOM 678 C C . GLY A 1 83 ? 8.922 -0.714 -16.148 1.00 88.94 83 GLY A C 1
ATOM 679 O O . GLY A 1 83 ? 8.385 -0.184 -17.118 1.00 88.94 83 GLY A O 1
ATOM 680 N N . ASP A 1 84 ? 8.856 -2.034 -15.942 1.00 92.81 84 ASP A N 1
ATOM 681 C CA . ASP A 1 84 ? 8.074 -2.930 -16.805 1.00 92.81 84 ASP A CA 1
ATOM 682 C C . ASP A 1 84 ? 6.601 -2.507 -16.836 1.00 92.81 84 ASP A C 1
ATOM 684 O O . ASP A 1 84 ? 5.971 -2.327 -15.789 1.00 92.81 84 ASP A O 1
ATOM 688 N N . SER A 1 85 ? 6.041 -2.387 -18.042 1.00 94.19 85 SER A N 1
ATOM 689 C CA . SER A 1 85 ? 4.698 -1.830 -18.213 1.00 94.19 85 SER A CA 1
ATOM 690 C C . SER A 1 85 ? 3.596 -2.597 -17.483 1.00 94.19 85 SER A C 1
ATOM 692 O O . SER A 1 85 ? 2.629 -1.990 -17.030 1.00 94.19 85 SER A O 1
ATOM 694 N N . ARG A 1 86 ? 3.727 -3.916 -17.308 1.00 93.62 86 ARG A N 1
ATOM 695 C CA . ARG A 1 86 ? 2.709 -4.719 -16.621 1.00 93.62 86 ARG A CA 1
ATOM 696 C C . ARG A 1 86 ? 2.752 -4.495 -15.121 1.00 93.62 86 ARG A C 1
ATOM 698 O O . ARG A 1 86 ? 1.706 -4.439 -14.481 1.00 93.62 86 ARG A O 1
ATOM 705 N N . VAL A 1 87 ? 3.954 -4.361 -14.564 1.00 93.50 87 VAL A N 1
ATOM 706 C CA . VAL A 1 87 ? 4.157 -4.129 -13.128 1.00 93.50 87 VAL A CA 1
ATOM 707 C C . VAL A 1 87 ? 3.812 -2.689 -12.764 1.00 93.50 87 VAL A C 1
ATOM 709 O O . VAL A 1 87 ? 3.054 -2.461 -11.824 1.00 93.50 87 VAL A O 1
ATOM 712 N N . ALA A 1 88 ? 4.299 -1.720 -13.541 1.00 94.75 88 ALA A N 1
ATOM 713 C CA . ALA A 1 88 ? 3.994 -0.309 -13.341 1.00 94.75 88 ALA A CA 1
ATOM 714 C C . ALA A 1 88 ? 2.487 -0.038 -13.459 1.00 94.75 88 ALA A C 1
ATOM 716 O O . ALA A 1 88 ? 1.911 0.620 -12.593 1.00 94.75 88 ALA A O 1
ATOM 717 N N . SER A 1 89 ? 1.825 -0.602 -14.476 1.00 94.88 89 SER A N 1
ATOM 718 C CA . SER A 1 89 ? 0.374 -0.453 -14.640 1.00 94.88 89 SER A CA 1
ATOM 719 C C . SER A 1 89 ? -0.418 -1.134 -13.525 1.00 94.88 89 SER A C 1
ATOM 721 O O . SER A 1 89 ? -1.399 -0.562 -13.067 1.00 94.88 89 SER A O 1
ATOM 723 N N . LEU A 1 90 ? 0.010 -2.313 -13.053 1.00 95.25 90 LEU A N 1
ATOM 724 C CA . LEU A 1 90 ? -0.612 -2.994 -11.911 1.00 95.25 90 LEU A CA 1
ATOM 725 C C . LEU A 1 90 ? -0.555 -2.133 -10.641 1.00 95.25 90 LEU A C 1
ATOM 727 O O . LEU A 1 90 ? -1.558 -2.000 -9.945 1.00 95.25 90 LEU A O 1
ATOM 731 N N . LEU A 1 91 ? 0.609 -1.555 -10.337 1.00 94.00 91 LEU A N 1
ATOM 732 C CA . LEU A 1 91 ? 0.784 -0.710 -9.155 1.00 94.00 91 LEU A CA 1
ATOM 733 C C . LEU A 1 91 ? -0.036 0.578 -9.267 1.00 94.00 91 LEU A C 1
ATOM 735 O O . LEU A 1 91 ? -0.735 0.934 -8.325 1.00 94.00 91 LEU A O 1
ATOM 739 N N . LEU A 1 92 ? -0.001 1.246 -10.423 1.00 93.31 92 LEU A N 1
ATOM 740 C CA . LEU A 1 92 ? -0.753 2.482 -10.637 1.00 93.31 92 LEU A CA 1
ATOM 741 C C . LEU A 1 92 ? -2.269 2.257 -10.663 1.00 93.31 92 LEU A C 1
ATOM 743 O O . LEU A 1 92 ? -2.983 3.097 -10.128 1.00 93.31 92 LEU A O 1
ATOM 747 N N . TRP A 1 93 ? -2.753 1.140 -11.219 1.00 93.44 93 TRP A N 1
ATOM 748 C CA . TRP A 1 93 ? -4.159 0.728 -11.111 1.00 93.44 93 TRP A CA 1
ATOM 749 C C . TRP A 1 93 ? -4.579 0.618 -9.649 1.00 93.44 93 TRP A C 1
ATOM 751 O O . TRP A 1 93 ? -5.507 1.303 -9.235 1.00 93.44 93 TRP A O 1
ATOM 761 N N . HIS A 1 94 ? -3.835 -0.165 -8.864 1.00 93.25 94 HIS A N 1
ATOM 762 C CA . HIS A 1 94 ? -4.119 -0.354 -7.446 1.00 93.25 94 HIS A CA 1
ATOM 763 C C . HIS A 1 94 ? -4.145 0.989 -6.707 1.00 93.25 94 HIS A C 1
ATOM 765 O O . HIS A 1 94 ? -5.111 1.299 -6.030 1.00 93.25 94 HIS A O 1
ATOM 771 N N . PHE A 1 95 ? -3.142 1.849 -6.904 1.00 91.50 95 PHE A N 1
ATOM 772 C CA . PHE A 1 95 ? -3.106 3.159 -6.245 1.00 91.50 95 PHE A CA 1
ATOM 773 C C . PHE A 1 95 ? -4.241 4.097 -6.671 1.00 91.50 95 PHE A C 1
ATOM 775 O O . PHE A 1 95 ? -4.654 4.932 -5.869 1.00 91.50 95 PHE A O 1
ATOM 782 N N . CYS A 1 96 ? -4.721 3.999 -7.915 1.00 89.19 96 CYS A N 1
ATOM 783 C CA . CYS A 1 96 ? -5.875 4.772 -8.370 1.00 89.19 96 CYS A CA 1
ATOM 784 C C . CYS A 1 96 ? -7.179 4.257 -7.745 1.00 89.19 96 CYS A C 1
ATOM 786 O O . CYS A 1 96 ? -7.985 5.081 -7.328 1.00 89.19 96 CYS A O 1
ATOM 788 N N . GLU A 1 97 ? -7.368 2.940 -7.616 1.00 88.00 97 GLU A N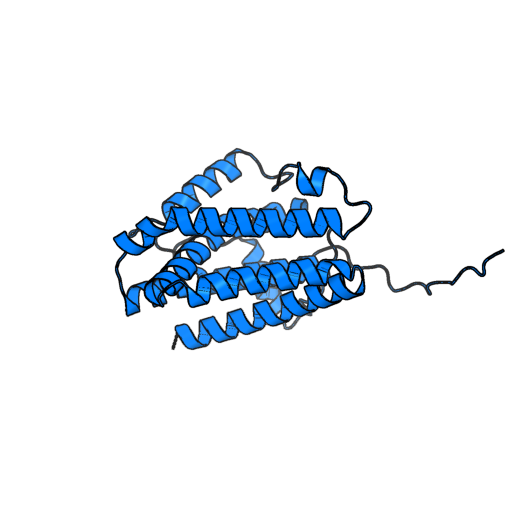 1
ATOM 789 C CA . GLU A 1 97 ? -8.548 2.372 -6.942 1.00 88.00 97 GLU A CA 1
ATOM 790 C C . GLU A 1 97 ? -8.542 2.680 -5.437 1.00 88.00 97 GLU A C 1
ATOM 792 O O . GLU A 1 97 ? -9.544 3.156 -4.914 1.00 88.00 97 GLU A O 1
ATOM 797 N N . GLU A 1 98 ? -7.391 2.588 -4.766 1.00 87.56 98 GLU A N 1
ATOM 798 C CA . GLU A 1 98 ? -7.228 2.935 -3.340 1.00 87.56 98 GLU A CA 1
ATOM 799 C C . GLU A 1 98 ? -7.581 4.394 -3.008 1.00 87.56 98 GLU A C 1
ATOM 801 O O . GLU A 1 98 ? -7.880 4.754 -1.867 1.00 87.56 98 GLU A O 1
ATOM 806 N N . ILE A 1 99 ? -7.560 5.273 -4.010 1.00 81.44 99 ILE A N 1
ATOM 807 C CA . ILE A 1 99 ? -8.042 6.644 -3.869 1.00 81.44 99 ILE A CA 1
ATOM 808 C C . ILE A 1 99 ? -9.579 6.698 -3.826 1.00 81.44 99 ILE A C 1
ATOM 810 O O . ILE A 1 99 ? -10.136 7.574 -3.161 1.00 81.44 99 ILE A O 1
ATOM 814 N N . GLU A 1 100 ? -10.288 5.807 -4.512 1.00 79.06 100 GLU A N 1
ATOM 815 C CA . GLU A 1 100 ? -11.755 5.797 -4.538 1.00 79.06 100 GLU A CA 1
ATOM 816 C C . GLU A 1 100 ? -12.351 5.382 -3.192 1.00 79.06 100 GLU A C 1
ATOM 818 O O . GLU A 1 100 ? -13.329 5.987 -2.756 1.00 79.06 100 GLU A O 1
ATOM 823 N N . HIS A 1 101 ? -11.728 4.424 -2.501 1.00 80.12 101 HIS A N 1
ATOM 824 C CA . HIS A 1 101 ? -12.217 3.885 -1.226 1.00 80.12 101 HIS A CA 1
ATOM 825 C C . HIS A 1 101 ? -11.358 4.278 -0.014 1.00 80.12 101 HIS A C 1
ATOM 827 O O . HIS A 1 101 ? -11.403 3.625 1.020 1.00 80.12 101 HIS A O 1
ATOM 833 N N . ARG A 1 102 ? -10.625 5.396 -0.097 1.00 83.25 102 ARG A N 1
ATOM 834 C CA . ARG A 1 102 ? -9.667 5.904 0.914 1.00 83.25 102 ARG A CA 1
ATOM 835 C C . ARG A 1 102 ? -10.189 6.162 2.339 1.00 83.25 102 ARG A C 1
ATOM 837 O O . ARG A 1 102 ? -9.427 6.634 3.189 1.00 83.25 102 ARG A O 1
ATOM 844 N N . SER A 1 103 ? -11.483 5.979 2.562 1.00 88.25 103 SER A N 1
ATOM 845 C CA . SER A 1 103 ? -12.172 6.129 3.844 1.00 88.25 103 SER A CA 1
ATOM 846 C C . SER A 1 103 ? -12.889 4.852 4.289 1.00 88.25 103 SER A C 1
ATOM 848 O O . SER A 1 103 ? -13.379 4.813 5.416 1.00 88.25 103 SER A O 1
ATOM 850 N N . ALA A 1 104 ? -12.942 3.801 3.463 1.00 92.12 104 ALA A N 1
ATOM 851 C CA . ALA A 1 104 ? -13.770 2.626 3.703 1.00 92.12 104 ALA A CA 1
ATOM 852 C C . ALA A 1 104 ? -13.381 1.890 4.993 1.00 92.12 104 ALA A C 1
ATOM 854 O O . ALA A 1 104 ? -14.236 1.652 5.852 1.00 92.12 104 ALA A O 1
ATOM 855 N N . ALA A 1 105 ? -12.103 1.558 5.191 1.00 92.69 105 ALA A N 1
ATOM 856 C CA . ALA A 1 105 ? -11.639 0.911 6.416 1.00 92.69 105 ALA A CA 1
ATOM 857 C C . ALA A 1 105 ? -11.844 1.802 7.650 1.00 92.69 105 ALA A C 1
ATOM 859 O O . ALA A 1 105 ? -12.229 1.305 8.718 1.00 92.69 105 ALA A O 1
ATOM 860 N N . MET A 1 106 ? -11.634 3.116 7.514 1.00 91.31 106 MET A N 1
ATOM 861 C CA . MET A 1 106 ? -11.888 4.073 8.596 1.00 91.31 106 MET A CA 1
ATOM 862 C C . MET A 1 106 ? -13.375 4.133 8.976 1.00 91.31 106 MET A C 1
ATOM 864 O O . MET A 1 106 ? -13.711 4.067 10.162 1.00 91.31 106 MET A O 1
ATOM 868 N N . ASP A 1 107 ? -14.267 4.193 7.992 1.00 92.69 107 ASP A N 1
ATOM 869 C CA . ASP A 1 107 ? -15.717 4.250 8.174 1.00 92.69 107 ASP A CA 1
ATOM 870 C C . ASP A 1 107 ? -16.262 2.946 8.761 1.00 92.69 107 ASP A C 1
ATOM 872 O O . ASP A 1 107 ? -17.103 2.956 9.669 1.00 92.69 107 ASP A O 1
ATOM 876 N N . ILE A 1 108 ? -15.733 1.801 8.323 1.00 94.69 108 ILE A N 1
ATOM 877 C CA . ILE A 1 108 ? -16.046 0.498 8.912 1.00 94.69 108 ILE A CA 1
ATOM 878 C C . ILE A 1 108 ? -15.633 0.485 10.389 1.00 94.69 108 ILE A C 1
ATOM 880 O O . ILE A 1 108 ? -16.455 0.157 11.246 1.00 94.69 108 ILE A O 1
ATOM 884 N N . TYR A 1 109 ? -14.407 0.898 10.727 1.00 95.50 109 TYR A N 1
ATOM 885 C CA . TYR A 1 109 ? -13.970 0.970 12.125 1.00 95.50 109 TYR A CA 1
ATOM 886 C C . TYR A 1 109 ? -14.840 1.924 12.959 1.00 95.50 109 TYR A C 1
ATOM 888 O O . TYR A 1 109 ? -15.266 1.587 14.071 1.00 95.50 109 TYR A O 1
ATOM 896 N N . GLN A 1 110 ? -15.132 3.110 12.422 1.00 92.69 110 GLN A N 1
ATOM 897 C CA . GLN A 1 110 ? -15.922 4.128 13.104 1.00 92.69 110 GLN A CA 1
ATOM 898 C C . GLN A 1 110 ? -17.370 3.675 13.331 1.00 92.69 110 GLN A C 1
ATOM 900 O O . GLN A 1 110 ? -17.937 3.970 14.384 1.00 92.69 110 GLN A O 1
ATOM 905 N N . SER A 1 111 ? -17.955 2.939 12.382 1.00 94.62 111 SER A N 1
ATOM 906 C CA . SER A 1 111 ? -19.322 2.417 12.487 1.00 94.62 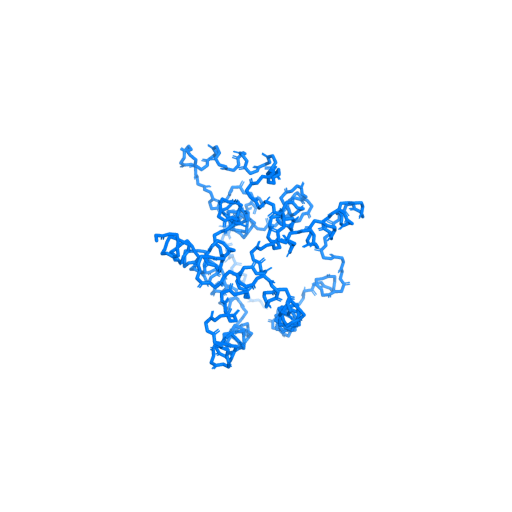111 SER A CA 1
ATOM 907 C C . SER A 1 111 ? -19.458 1.253 13.474 1.00 94.62 111 SER A C 1
ATOM 909 O O . SER A 1 111 ? -20.498 1.132 14.120 1.00 94.62 111 SER A O 1
ATOM 911 N N . VAL A 1 112 ? -18.425 0.412 13.619 1.00 96.44 112 VAL A N 1
ATOM 912 C CA . VAL A 1 112 ? -18.453 -0.758 14.515 1.00 96.44 112 VAL A CA 1
ATOM 913 C C . VAL A 1 112 ? -18.028 -0.402 15.941 1.00 96.44 112 VAL A C 1
ATOM 915 O O . VAL A 1 112 ? -18.676 -0.828 16.896 1.00 96.44 112 VAL A O 1
ATOM 918 N N . TYR A 1 113 ? -16.945 0.365 16.101 1.00 96.19 113 TYR A N 1
ATOM 919 C CA . TYR A 1 113 ? -16.350 0.658 17.411 1.00 96.19 113 TYR A CA 1
ATOM 920 C C . TYR A 1 113 ? -16.308 2.144 17.749 1.00 96.19 113 TYR A C 1
ATOM 922 O O . TYR A 1 113 ? -16.536 2.507 18.901 1.00 96.19 113 TYR A O 1
ATOM 930 N N . GLY A 1 114 ? -15.960 2.997 16.784 1.00 92.94 114 GLY A N 1
ATOM 931 C CA . GLY A 1 114 ? -15.911 4.450 16.975 1.00 92.94 114 GLY A CA 1
ATOM 932 C C . GLY A 1 114 ? -14.903 4.971 18.006 1.00 92.94 114 GLY A C 1
ATOM 933 O O . GLY A 1 114 ? -14.950 6.143 18.378 1.00 92.94 114 GLY A O 1
ATOM 934 N N . ASP A 1 115 ? -13.983 4.126 18.474 1.00 94.88 115 ASP A N 1
ATOM 935 C CA . ASP A 1 115 ? -13.020 4.451 19.526 1.00 94.88 115 ASP A CA 1
ATOM 936 C C . ASP A 1 115 ? -11.715 4.998 18.929 1.00 94.88 115 ASP A C 1
ATOM 938 O O . ASP A 1 115 ? -10.744 4.277 18.681 1.00 94.88 115 ASP A O 1
ATOM 942 N N . GLN A 1 116 ? -11.697 6.301 18.659 1.00 92.00 116 GLN A N 1
ATOM 943 C CA . GLN A 1 116 ? -10.554 6.968 18.028 1.00 92.00 116 GLN A CA 1
ATOM 944 C C . GLN A 1 116 ? -9.289 6.952 18.899 1.00 92.00 116 GLN A C 1
ATOM 946 O O . GLN A 1 116 ? -8.180 6.862 18.373 1.00 92.00 116 GLN A O 1
ATOM 951 N N . LEU A 1 117 ? -9.434 6.995 20.228 1.00 94.12 117 LEU A N 1
ATOM 952 C CA . LEU A 1 117 ? -8.290 6.948 21.142 1.00 94.12 117 LEU A CA 1
ATOM 953 C C . LEU A 1 117 ? -7.609 5.582 21.093 1.00 94.12 117 LEU A C 1
ATOM 955 O O . LEU A 1 117 ? -6.382 5.519 21.000 1.00 94.12 117 LEU A O 1
ATOM 959 N N . TYR A 1 118 ? -8.390 4.497 21.088 1.00 96.81 118 TYR A N 1
ATOM 960 C CA . TYR A 1 118 ? -7.840 3.157 20.906 1.00 96.81 118 TYR A CA 1
ATOM 961 C C . TYR A 1 118 ? -7.107 3.035 19.567 1.00 96.81 118 TYR A C 1
ATOM 963 O O . TYR A 1 118 ? -5.945 2.622 19.543 1.00 96.81 118 TYR A O 1
ATOM 971 N N . ARG A 1 119 ? -7.739 3.459 18.465 1.00 96.31 119 ARG A N 1
ATOM 972 C CA . ARG A 1 119 ? -7.138 3.392 17.125 1.00 96.31 119 ARG A CA 1
ATOM 973 C C . ARG A 1 119 ? -5.791 4.115 17.072 1.00 96.31 119 ARG A C 1
ATOM 975 O O . ARG A 1 119 ? -4.811 3.546 16.594 1.00 96.31 119 ARG A O 1
ATOM 982 N N . MET A 1 120 ? -5.716 5.329 17.620 1.00 94.50 120 MET A N 1
ATOM 983 C CA . MET A 1 120 ? -4.459 6.079 17.692 1.00 94.50 120 MET A CA 1
ATOM 984 C C . MET A 1 120 ? -3.423 5.402 18.598 1.00 94.50 120 MET A C 1
ATOM 986 O O . MET A 1 120 ? -2.233 5.414 18.288 1.00 94.50 120 MET A O 1
ATOM 990 N N . SER A 1 121 ? -3.848 4.769 19.695 1.00 96.19 121 SER A N 1
ATOM 991 C CA . SER A 1 121 ? -2.926 4.112 20.629 1.00 96.19 121 SER A CA 1
ATOM 992 C C . SER A 1 121 ? -2.200 2.900 20.033 1.00 96.19 121 SER A C 1
ATOM 994 O O . SER A 1 121 ? -1.104 2.572 20.485 1.00 96.19 121 SER A O 1
ATOM 996 N N . ILE A 1 122 ? -2.764 2.258 18.999 1.00 97.50 122 ILE A N 1
ATOM 997 C CA . ILE A 1 122 ? -2.121 1.123 18.321 1.00 97.50 122 ILE A CA 1
ATOM 998 C C . ILE A 1 122 ? -1.215 1.534 17.150 1.00 97.50 122 ILE A C 1
ATOM 1000 O O . ILE A 1 122 ? -0.505 0.677 16.630 1.00 97.50 122 ILE A O 1
ATOM 1004 N N . ILE A 1 123 ? -1.175 2.812 16.745 1.00 96.00 123 ILE A N 1
ATOM 1005 C CA . ILE A 1 123 ? -0.328 3.292 15.632 1.00 96.00 123 ILE A CA 1
ATOM 1006 C C . ILE A 1 123 ? 1.138 2.834 15.764 1.00 96.00 123 ILE A C 1
ATOM 1008 O O . ILE A 1 123 ? 1.684 2.339 14.777 1.00 96.00 123 ILE A O 1
ATOM 1012 N N . PRO A 1 124 ? 1.793 2.901 16.944 1.00 96.62 124 PRO A N 1
ATOM 1013 C CA . PRO A 1 124 ? 3.158 2.393 17.090 1.00 96.62 124 PRO A CA 1
ATOM 1014 C C . PRO A 1 124 ? 3.297 0.902 16.749 1.00 96.62 124 PRO A C 1
ATOM 1016 O O . PRO A 1 124 ? 4.307 0.505 16.172 1.00 96.62 124 PRO A O 1
ATOM 1019 N N . LYS A 1 125 ? 2.278 0.082 17.051 1.00 97.69 125 LYS A N 1
ATOM 1020 C CA . LYS A 1 125 ? 2.252 -1.341 16.682 1.00 97.69 125 LYS A CA 1
ATOM 1021 C C . LYS A 1 125 ? 2.124 -1.516 15.170 1.00 97.69 125 LYS A C 1
ATOM 1023 O O . LYS A 1 125 ? 2.869 -2.304 14.601 1.00 97.69 125 LYS A O 1
ATOM 1028 N N . VAL A 1 126 ? 1.250 -0.739 14.520 1.00 96.69 126 VAL A N 1
ATOM 1029 C CA . VAL A 1 126 ? 1.100 -0.738 13.052 1.00 96.69 126 VAL A CA 1
ATOM 1030 C C . VAL A 1 126 ? 2.430 -0.384 12.382 1.00 96.69 126 VAL A C 1
ATOM 1032 O O . VAL A 1 126 ? 2.880 -1.099 11.490 1.00 96.69 126 VAL A O 1
ATOM 1035 N N . ILE A 1 127 ? 3.102 0.674 12.848 1.00 94.69 127 ILE A N 1
ATOM 1036 C CA . ILE A 1 127 ? 4.411 1.096 12.327 1.00 94.69 127 ILE A CA 1
ATOM 1037 C C . ILE A 1 127 ? 5.459 -0.004 12.528 1.00 94.69 127 ILE A C 1
ATOM 1039 O O . ILE A 1 127 ? 6.187 -0.327 11.592 1.00 94.69 127 ILE A O 1
ATOM 1043 N N . SER A 1 128 ? 5.534 -0.588 13.729 1.00 97.12 128 SER A N 1
ATOM 1044 C CA . SER A 1 128 ? 6.491 -1.657 14.034 1.00 97.12 128 SER A CA 1
ATOM 1045 C C . SER A 1 128 ? 6.280 -2.882 13.146 1.00 97.12 128 SER A C 1
ATOM 1047 O O . SER A 1 128 ? 7.248 -3.405 12.600 1.00 97.12 128 SER A O 1
ATOM 1049 N N . PHE A 1 129 ? 5.027 -3.307 12.968 1.00 97.69 129 PHE A N 1
ATOM 1050 C CA . PHE A 1 129 ? 4.676 -4.442 12.119 1.00 97.69 129 PHE A CA 1
ATOM 1051 C C . PHE A 1 129 ? 5.079 -4.194 10.661 1.00 97.69 129 PHE A C 1
ATOM 1053 O O . PHE A 1 129 ? 5.790 -4.999 10.072 1.00 97.69 129 PHE A O 1
ATOM 1060 N N . ASN A 1 130 ? 4.705 -3.043 10.093 1.00 95.00 130 ASN A N 1
ATOM 1061 C CA . ASN A 1 130 ? 5.017 -2.716 8.697 1.00 95.00 130 ASN A CA 1
ATOM 1062 C C . ASN A 1 130 ? 6.518 -2.527 8.452 1.00 95.00 130 ASN A C 1
ATOM 1064 O O . ASN A 1 130 ? 7.019 -2.869 7.382 1.00 95.00 130 ASN A O 1
ATOM 1068 N N . LYS A 1 131 ? 7.253 -2.002 9.441 1.00 95.06 131 LYS A N 1
ATOM 1069 C CA . LYS A 1 131 ? 8.714 -1.938 9.381 1.00 95.06 131 LYS A CA 1
ATOM 1070 C C . LYS A 1 131 ? 9.311 -3.345 9.308 1.00 95.06 131 LYS A C 1
ATOM 1072 O O . LYS A 1 131 ? 10.106 -3.596 8.408 1.00 95.06 131 LYS A O 1
ATOM 1077 N N . HIS A 1 132 ? 8.903 -4.237 10.211 1.00 97.44 132 HIS A N 1
ATOM 1078 C CA . HIS A 1 132 ? 9.397 -5.612 10.245 1.00 97.44 132 HIS A CA 1
ATOM 1079 C C . HIS A 1 132 ? 9.054 -6.379 8.960 1.00 97.44 132 HIS A C 1
ATOM 1081 O O . HIS A 1 132 ? 9.931 -6.995 8.362 1.00 97.44 132 HIS A O 1
ATOM 1087 N N . LEU A 1 133 ? 7.811 -6.258 8.483 1.00 97.44 133 LEU A N 1
ATOM 1088 C CA . LEU A 1 133 ? 7.366 -6.817 7.207 1.00 97.44 133 LEU A CA 1
ATOM 1089 C C . LEU A 1 133 ? 8.240 -6.329 6.040 1.00 97.44 133 LEU A C 1
ATOM 1091 O O . LEU A 1 133 ? 8.694 -7.123 5.220 1.00 97.44 133 LEU A O 1
ATOM 1095 N N . GLY A 1 134 ? 8.505 -5.021 5.969 1.00 94.88 134 GLY A N 1
ATOM 1096 C CA . GLY A 1 134 ? 9.353 -4.446 4.926 1.00 94.88 134 GLY A CA 1
ATOM 1097 C C . GLY A 1 134 ? 10.801 -4.938 4.988 1.00 94.88 134 GLY A C 1
ATOM 1098 O O . GLY A 1 134 ? 11.382 -5.232 3.947 1.00 94.88 134 GLY A O 1
ATOM 1099 N N . GLU A 1 135 ? 11.378 -5.049 6.186 1.00 95.44 135 GLU A N 1
ATOM 1100 C CA . GLU A 1 135 ? 12.725 -5.602 6.395 1.00 95.44 135 GLU A CA 1
ATOM 1101 C C . GLU A 1 135 ? 12.800 -7.065 5.937 1.00 95.44 135 GLU A C 1
ATOM 1103 O O . GLU A 1 135 ? 13.670 -7.396 5.135 1.00 95.44 135 GLU A O 1
ATOM 1108 N N . MET A 1 136 ? 11.831 -7.897 6.332 1.00 97.50 136 MET A N 1
ATOM 1109 C CA . MET A 1 136 ? 11.727 -9.301 5.921 1.00 97.50 136 MET A CA 1
ATOM 1110 C C . MET A 1 136 ? 11.654 -9.458 4.395 1.00 97.50 136 MET A C 1
ATOM 1112 O O . MET A 1 136 ? 12.360 -10.283 3.814 1.00 97.50 136 MET A O 1
ATOM 1116 N N . ILE A 1 137 ? 10.830 -8.645 3.722 1.00 96.56 137 ILE A N 1
ATOM 1117 C CA . ILE A 1 137 ? 10.719 -8.674 2.258 1.00 96.56 137 ILE A CA 1
ATOM 1118 C C . ILE A 1 137 ? 12.054 -8.282 1.615 1.00 96.56 137 ILE A C 1
ATOM 1120 O O . ILE A 1 137 ? 12.532 -8.980 0.722 1.00 96.56 137 ILE A O 1
ATOM 1124 N N . LEU A 1 138 ? 12.682 -7.191 2.066 1.00 94.94 138 LEU A N 1
ATOM 1125 C CA . LEU A 1 138 ? 13.962 -6.733 1.516 1.00 94.94 138 LEU A CA 1
ATOM 1126 C C . LEU A 1 138 ? 15.078 -7.767 1.717 1.00 94.94 138 LEU A C 1
ATOM 1128 O O . LEU A 1 138 ? 15.856 -8.006 0.793 1.00 94.94 138 LEU A O 1
ATOM 1132 N N . GLU A 1 139 ? 15.142 -8.406 2.884 1.00 95.44 139 GLU A N 1
ATOM 1133 C CA . GLU A 1 139 ? 16.082 -9.494 3.165 1.00 95.44 139 GLU A CA 1
ATOM 1134 C C . GLU A 1 139 ? 15.849 -10.692 2.239 1.00 95.44 139 GLU A C 1
ATOM 1136 O O . GLU A 1 139 ? 16.798 -11.176 1.622 1.00 95.44 139 GLU A O 1
ATOM 1141 N N . GLY A 1 140 ? 14.592 -11.098 2.043 1.00 97.12 140 GLY A N 1
ATOM 1142 C CA . GLY A 1 140 ? 14.231 -12.171 1.117 1.00 97.12 140 GLY A CA 1
ATOM 1143 C C . GLY A 1 140 ? 14.637 -11.886 -0.332 1.00 97.12 140 GLY A C 1
ATOM 1144 O O . GLY A 1 140 ? 15.201 -12.748 -1.010 1.00 97.12 140 GLY A O 1
ATOM 1145 N N . PHE A 1 141 ? 14.433 -10.654 -0.811 1.00 97.00 141 PHE A N 1
ATOM 1146 C CA . PHE A 1 141 ? 14.909 -10.241 -2.135 1.00 97.00 141 PHE A CA 1
ATOM 1147 C C . PHE A 1 141 ? 16.437 -10.251 -2.227 1.00 97.00 141 PHE A C 1
ATOM 1149 O O . PHE A 1 141 ? 16.982 -10.741 -3.216 1.00 97.00 141 PHE A O 1
ATOM 1156 N N . LYS A 1 142 ? 17.132 -9.751 -1.199 1.00 95.62 142 LYS A N 1
ATOM 1157 C CA . LYS A 1 142 ? 18.599 -9.743 -1.140 1.00 95.62 142 LYS A CA 1
ATOM 1158 C C . LYS A 1 142 ? 19.189 -11.152 -1.162 1.00 95.62 142 LYS A C 1
ATOM 1160 O O . LYS A 1 142 ? 20.238 -11.363 -1.766 1.00 95.62 142 LYS A O 1
ATOM 1165 N N . GLU A 1 143 ? 18.531 -12.103 -0.508 1.00 96.56 143 GLU A N 1
ATOM 1166 C CA . GLU A 1 143 ? 18.969 -13.496 -0.448 1.00 96.56 143 GLU A CA 1
ATOM 1167 C C . GLU A 1 143 ? 18.691 -14.253 -1.755 1.00 96.56 143 GLU A C 1
ATOM 1169 O O . GLU A 1 143 ? 19.526 -15.035 -2.215 1.00 96.56 143 GLU A O 1
ATOM 1174 N N . HIS A 1 144 ? 17.522 -14.040 -2.365 1.00 97.00 144 HIS A N 1
ATOM 1175 C CA . HIS A 1 144 ? 17.017 -14.926 -3.417 1.00 97.00 144 HIS A CA 1
ATOM 1176 C C . HIS A 1 144 ? 17.081 -14.357 -4.839 1.00 97.00 144 HIS A C 1
ATOM 1178 O O . HIS A 1 144 ? 16.902 -15.116 -5.798 1.00 97.00 144 HIS A O 1
ATOM 1184 N N . VAL A 1 145 ? 17.351 -13.059 -5.010 1.00 96.69 145 VAL A N 1
ATOM 1185 C CA . VAL A 1 145 ? 17.436 -12.415 -6.328 1.00 96.69 145 VAL A CA 1
ATOM 1186 C C . VAL A 1 145 ? 18.872 -11.938 -6.589 1.00 96.69 145 VAL A C 1
ATOM 1188 O O . VAL A 1 145 ? 19.331 -10.971 -5.981 1.00 96.69 145 VAL A O 1
ATOM 1191 N N . PRO A 1 146 ? 19.614 -12.594 -7.500 1.00 94.31 146 PRO A N 1
ATOM 1192 C CA . PRO A 1 146 ? 21.006 -12.250 -7.758 1.00 94.31 146 PRO A CA 1
ATOM 1193 C C . PRO A 1 146 ? 21.137 -10.946 -8.552 1.00 94.31 146 PRO A C 1
ATOM 1195 O O . PRO A 1 146 ? 20.284 -10.621 -9.379 1.00 94.31 146 PRO A O 1
ATOM 1198 N N . ASN A 1 147 ? 22.276 -10.270 -8.381 1.00 92.19 147 ASN A N 1
ATOM 1199 C CA . ASN A 1 147 ? 22.671 -9.070 -9.132 1.00 92.19 147 ASN A CA 1
ATOM 1200 C C . ASN A 1 147 ? 21.710 -7.877 -8.992 1.00 92.19 147 ASN A C 1
ATOM 1202 O O . ASN A 1 147 ? 21.653 -7.036 -9.889 1.00 92.19 147 ASN A O 1
ATOM 1206 N N . LEU A 1 148 ? 20.960 -7.792 -7.890 1.00 90.00 148 LEU A N 1
ATOM 1207 C CA . LEU A 1 148 ? 20.239 -6.565 -7.567 1.00 90.00 148 LEU A CA 1
ATOM 1208 C C . LEU A 1 148 ? 21.236 -5.456 -7.199 1.00 90.00 148 LEU A C 1
ATOM 1210 O O . LEU A 1 148 ? 22.161 -5.718 -6.422 1.00 90.00 148 LEU A O 1
ATOM 1214 N N . PRO A 1 149 ? 21.062 -4.235 -7.732 1.00 88.88 149 PRO A N 1
ATOM 1215 C CA . PRO A 1 149 ? 21.871 -3.094 -7.330 1.00 88.88 149 PRO A CA 1
ATOM 1216 C C . PRO A 1 149 ? 21.757 -2.813 -5.825 1.00 88.88 149 PRO A C 1
ATOM 1218 O O . PRO A 1 149 ? 20.697 -3.002 -5.224 1.00 88.88 149 PRO A O 1
ATOM 1221 N N . GLU A 1 150 ? 22.842 -2.357 -5.197 1.00 86.50 150 GLU A N 1
ATOM 1222 C CA . GLU A 1 150 ? 22.863 -2.103 -3.749 1.00 86.50 150 GLU A CA 1
ATOM 1223 C C . GLU A 1 150 ? 21.874 -0.993 -3.358 1.00 86.50 150 GLU A C 1
ATOM 1225 O O . GLU A 1 150 ? 21.242 -1.057 -2.298 1.00 86.50 150 GLU A O 1
ATOM 1230 N N . GLU A 1 151 ? 21.663 -0.027 -4.253 1.00 85.50 151 GLU A N 1
ATOM 1231 C CA . GLU A 1 151 ? 20.692 1.052 -4.102 1.00 85.50 151 GLU A CA 1
ATOM 1232 C C . GLU A 1 151 ? 19.245 0.564 -3.928 1.00 85.50 151 GLU A C 1
ATOM 1234 O O . GLU A 1 151 ? 18.453 1.273 -3.309 1.00 85.50 151 GLU A O 1
ATOM 1239 N N . CYS A 1 152 ? 18.897 -0.656 -4.360 1.00 84.31 152 CYS A N 1
ATOM 1240 C CA . CYS A 1 152 ? 17.584 -1.246 -4.077 1.00 84.31 152 CYS A CA 1
ATOM 1241 C C . CYS A 1 152 ? 17.345 -1.473 -2.573 1.00 84.31 152 CYS A C 1
ATOM 1243 O O . CYS A 1 152 ? 16.196 -1.562 -2.144 1.00 84.31 152 CYS A O 1
ATOM 1245 N N . PHE A 1 153 ? 18.412 -1.563 -1.772 1.00 85.88 153 PHE A N 1
ATOM 1246 C CA . PHE A 1 153 ? 18.347 -1.848 -0.336 1.00 85.88 153 PHE A CA 1
ATOM 1247 C C . PHE A 1 153 ? 18.773 -0.665 0.536 1.00 85.88 153 PHE A C 1
ATOM 1249 O O . PHE A 1 153 ? 18.290 -0.527 1.660 1.00 85.88 153 PHE A O 1
ATOM 1256 N N . THR A 1 154 ? 19.693 0.170 0.049 1.00 78.69 154 THR A N 1
ATOM 1257 C CA . THR A 1 154 ? 20.310 1.260 0.827 1.00 78.69 154 THR A CA 1
ATOM 1258 C C . THR A 1 154 ? 20.005 2.654 0.277 1.00 78.69 154 THR A C 1
ATOM 1260 O O . THR A 1 154 ? 20.316 3.648 0.936 1.00 78.69 154 THR A O 1
ATOM 1263 N N . GLY A 1 155 ? 19.398 2.740 -0.911 1.00 70.81 155 GLY A N 1
ATOM 1264 C CA . GLY A 1 155 ? 19.134 3.988 -1.617 1.00 70.81 155 GLY A CA 1
ATOM 1265 C C . GLY A 1 155 ? 17.955 4.796 -1.072 1.00 70.81 155 GLY A C 1
ATOM 1266 O O . GLY A 1 155 ? 17.215 4.386 -0.172 1.00 70.81 155 GLY A O 1
ATOM 1267 N N . GLU A 1 156 ? 17.766 5.985 -1.648 1.00 77.25 156 GLU A N 1
ATOM 1268 C CA . GLU A 1 156 ? 16.573 6.792 -1.400 1.00 77.25 156 GLU A CA 1
ATOM 1269 C C . GLU A 1 156 ? 15.332 6.038 -1.897 1.00 77.25 156 GLU A C 1
ATOM 1271 O O . GLU A 1 156 ? 15.257 5.663 -3.061 1.00 77.25 156 GLU A O 1
ATOM 1276 N N . ARG A 1 157 ? 14.328 5.842 -1.031 1.00 76.44 157 ARG A N 1
ATOM 1277 C CA . ARG A 1 157 ? 13.076 5.142 -1.398 1.00 76.44 157 ARG A CA 1
ATOM 1278 C C . ARG A 1 157 ? 12.244 5.880 -2.453 1.00 76.44 157 ARG A C 1
ATOM 1280 O O . ARG A 1 157 ? 11.402 5.271 -3.098 1.00 76.44 157 ARG A O 1
ATOM 1287 N N . PHE A 1 158 ? 12.458 7.188 -2.580 1.00 81.88 158 PHE A N 1
ATOM 1288 C CA . PHE A 1 158 ? 11.727 8.086 -3.473 1.00 81.88 158 PHE A CA 1
ATOM 1289 C C . PHE A 1 158 ? 12.708 8.933 -4.290 1.00 81.88 158 PHE A C 1
ATOM 1291 O O . PHE A 1 158 ? 12.787 10.149 -4.082 1.00 81.88 158 PHE A O 1
ATOM 1298 N N . PRO A 1 159 ? 13.497 8.305 -5.180 1.00 82.00 159 PRO A N 1
ATOM 1299 C CA . PRO A 1 159 ? 14.463 9.034 -5.985 1.00 82.00 159 PRO A CA 1
ATOM 1300 C C . PRO A 1 159 ? 13.733 10.052 -6.869 1.00 82.00 159 PRO A C 1
ATOM 1302 O O . PRO A 1 159 ? 12.686 9.765 -7.452 1.00 82.00 159 PRO A O 1
ATOM 1305 N N . GLY A 1 160 ? 14.272 11.269 -6.937 1.00 83.81 160 GLY A N 1
ATOM 1306 C CA . GLY A 1 160 ? 13.707 12.365 -7.732 1.00 83.81 160 GLY A CA 1
ATOM 1307 C C . GLY A 1 160 ? 12.568 13.146 -7.064 1.00 83.81 160 GLY A C 1
ATOM 1308 O O . GLY A 1 160 ? 12.198 14.202 -7.574 1.00 83.81 160 GLY A O 1
ATOM 1309 N N . VAL A 1 161 ? 12.062 12.715 -5.901 1.00 88.12 161 VAL A N 1
ATOM 1310 C CA . VAL A 1 161 ? 11.012 13.451 -5.177 1.00 88.12 161 VAL A CA 1
ATOM 1311 C C . VAL A 1 161 ? 11.618 14.604 -4.357 1.00 88.12 161 VAL A C 1
ATOM 1313 O O . VAL A 1 161 ? 12.480 14.377 -3.501 1.00 88.12 161 VAL A O 1
ATOM 1316 N N . PRO A 1 162 ? 11.167 15.864 -4.528 1.00 91.25 162 PRO A N 1
ATOM 1317 C CA . PRO A 1 162 ? 11.701 16.992 -3.769 1.00 91.25 162 PRO A CA 1
ATOM 1318 C C . PRO A 1 162 ? 11.472 16.862 -2.254 1.00 91.25 162 PRO A C 1
ATOM 1320 O O . PRO A 1 162 ? 10.367 16.573 -1.796 1.00 91.25 162 PRO A O 1
ATOM 1323 N N . LYS A 1 163 ? 12.476 17.220 -1.435 1.00 89.38 163 LYS A N 1
ATOM 1324 C CA . LYS A 1 163 ? 12.383 17.168 0.045 1.00 89.38 163 LYS A CA 1
ATOM 1325 C C . LYS A 1 163 ? 11.162 17.901 0.610 1.00 89.38 163 LYS A C 1
ATOM 1327 O O . LYS A 1 163 ? 10.576 17.450 1.587 1.00 89.38 163 LYS A O 1
ATOM 1332 N N . ARG A 1 164 ? 10.758 19.022 0.001 1.00 92.06 164 ARG A N 1
ATOM 1333 C CA . ARG A 1 164 ? 9.559 19.779 0.407 1.00 92.06 164 ARG A CA 1
ATOM 1334 C C . ARG A 1 164 ? 8.288 18.933 0.302 1.00 92.06 164 ARG A C 1
ATOM 1336 O O . ARG A 1 164 ? 7.417 19.035 1.161 1.00 92.06 164 ARG A O 1
ATOM 1343 N N . GLU A 1 165 ? 8.189 18.106 -0.731 1.00 89.44 165 GLU A N 1
ATOM 1344 C CA . GLU A 1 165 ? 7.052 17.213 -0.935 1.00 89.44 165 GLU A CA 1
ATOM 1345 C C . GLU A 1 165 ? 7.095 16.037 0.031 1.00 89.44 165 GLU A C 1
ATOM 1347 O O . GLU A 1 165 ? 6.071 15.721 0.627 1.00 89.44 165 GLU A O 1
ATOM 1352 N N . MET A 1 166 ? 8.286 15.504 0.320 1.00 89.81 166 MET A N 1
ATOM 1353 C CA . MET A 1 166 ? 8.469 14.515 1.387 1.00 89.81 166 MET A CA 1
ATOM 1354 C C . MET A 1 166 ? 8.033 15.054 2.758 1.00 89.81 166 MET A C 1
ATOM 1356 O O . MET A 1 166 ? 7.290 14.390 3.479 1.00 89.81 166 MET A O 1
ATOM 1360 N N . PHE A 1 167 ? 8.423 16.284 3.115 1.00 91.31 167 PHE A N 1
ATOM 1361 C CA . PHE A 1 167 ? 7.962 16.928 4.351 1.00 91.31 167 PHE A CA 1
ATOM 1362 C C . PHE A 1 167 ? 6.448 17.161 4.353 1.00 91.31 167 PHE A C 1
ATOM 1364 O O . PHE A 1 167 ? 5.794 16.940 5.372 1.00 91.31 167 PHE A O 1
ATOM 1371 N N . SER A 1 168 ? 5.877 17.574 3.216 1.00 90.31 168 SER A N 1
ATOM 1372 C CA . SER A 1 168 ? 4.427 17.726 3.076 1.00 90.31 168 SER A CA 1
ATOM 1373 C C . SER A 1 168 ? 3.700 16.393 3.257 1.00 90.31 168 SER A C 1
ATOM 1375 O O . SER A 1 168 ? 2.706 16.345 3.979 1.00 90.31 168 SER A O 1
ATOM 1377 N N . MET A 1 169 ? 4.215 15.313 2.666 1.00 90.81 169 MET A N 1
ATOM 1378 C CA . MET A 1 169 ? 3.683 13.962 2.814 1.00 90.81 169 MET A CA 1
ATOM 1379 C C . MET A 1 169 ? 3.692 13.530 4.278 1.00 90.81 169 MET A C 1
ATOM 1381 O O . MET A 1 169 ? 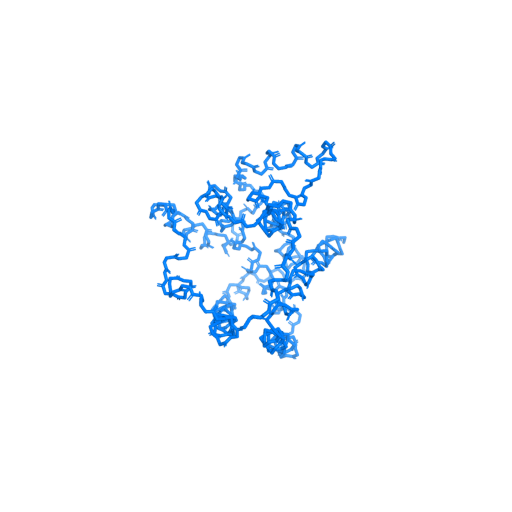2.652 13.130 4.784 1.00 90.81 169 MET A O 1
ATOM 1385 N N . ILE A 1 170 ? 4.813 13.688 4.990 1.00 90.25 170 ILE A N 1
ATOM 1386 C CA . ILE A 1 170 ? 4.911 13.352 6.421 1.00 90.25 170 ILE A CA 1
ATOM 1387 C C . ILE A 1 170 ? 3.880 14.136 7.245 1.00 90.25 170 ILE A C 1
ATOM 1389 O O . ILE A 1 170 ? 3.165 13.553 8.059 1.00 90.25 170 ILE A O 1
ATOM 1393 N N . GLY A 1 171 ? 3.751 15.445 7.009 1.00 91.06 171 GLY A N 1
ATOM 1394 C CA . GLY A 1 171 ? 2.748 16.266 7.691 1.00 91.06 171 GLY A CA 1
ATOM 1395 C C . GLY A 1 171 ? 1.313 15.798 7.420 1.00 91.06 171 GLY A C 1
ATOM 1396 O O . GLY A 1 171 ? 0.486 15.762 8.333 1.00 91.06 171 GLY A O 1
ATOM 1397 N N . LYS A 1 172 ? 1.021 15.386 6.181 1.00 90.31 172 LYS A N 1
ATOM 1398 C CA . LYS A 1 172 ? -0.281 14.827 5.796 1.00 90.31 172 LYS A CA 1
ATOM 1399 C C . LYS A 1 172 ? -0.526 13.444 6.389 1.00 90.31 172 LYS A C 1
ATOM 1401 O O . LYS A 1 172 ? -1.641 13.207 6.820 1.00 90.31 172 LYS A O 1
ATOM 1406 N N . LEU A 1 173 ? 0.485 12.579 6.480 1.00 90.50 173 LEU A N 1
ATOM 1407 C CA . LEU A 1 173 ? 0.377 11.274 7.141 1.00 90.50 173 LEU A CA 1
ATOM 1408 C C . LEU A 1 173 ? 0.004 11.430 8.616 1.00 90.50 173 LEU A C 1
ATOM 1410 O O . LEU A 1 173 ? -0.888 10.742 9.094 1.00 90.50 173 LEU A O 1
ATOM 1414 N N . ILE A 1 174 ? 0.636 12.370 9.324 1.00 90.25 174 ILE A N 1
ATOM 1415 C CA . ILE A 1 174 ? 0.279 12.680 10.717 1.00 90.25 174 ILE A CA 1
ATOM 1416 C C . ILE A 1 174 ? -1.152 13.217 10.784 1.00 90.25 174 ILE A C 1
ATOM 1418 O O . ILE A 1 174 ? -1.946 12.771 11.607 1.00 90.25 174 ILE A O 1
ATOM 1422 N N . SER A 1 175 ? -1.488 14.157 9.898 1.00 90.12 175 SER A N 1
ATOM 1423 C CA . SER A 1 175 ? -2.822 14.762 9.857 1.00 90.12 175 SER A CA 1
ATOM 1424 C C . SER A 1 175 ? -3.909 13.726 9.573 1.00 90.12 175 SER A C 1
ATOM 1426 O O . SER A 1 175 ? -4.945 13.775 10.222 1.00 90.12 175 SER A O 1
ATOM 1428 N N . ALA A 1 176 ? -3.651 12.770 8.677 1.00 89.25 176 ALA A N 1
ATOM 1429 C CA . ALA A 1 176 ? -4.582 11.719 8.278 1.00 89.25 176 ALA A CA 1
ATOM 1430 C C . ALA A 1 176 ? -4.932 10.743 9.403 1.00 89.25 176 ALA A C 1
ATOM 1432 O O . ALA A 1 176 ? -5.920 10.028 9.318 1.00 89.25 176 ALA A O 1
ATOM 1433 N N . GLN A 1 177 ? -4.159 10.734 10.487 1.00 90.25 177 GLN A N 1
ATOM 1434 C CA . GLN A 1 177 ? -4.485 9.942 11.666 1.00 90.25 177 GLN A CA 1
ATOM 1435 C C . GLN A 1 177 ? -5.409 10.677 12.642 1.00 90.25 177 GLN A C 1
ATOM 1437 O O . GLN A 1 177 ? -5.920 10.052 13.573 1.00 90.25 177 GLN A O 1
ATOM 1442 N N . MET A 1 178 ? -5.641 11.981 12.463 1.00 89.31 178 MET A N 1
ATOM 1443 C CA . MET A 1 178 ? -6.374 12.793 13.433 1.00 89.31 178 MET A CA 1
ATOM 1444 C C . MET A 1 178 ? -7.898 12.687 13.254 1.00 89.31 178 MET A C 1
ATOM 1446 O O . MET A 1 178 ? -8.374 12.680 12.122 1.00 89.31 178 MET A O 1
ATOM 1450 N N . PRO A 1 179 ? -8.698 12.714 14.341 1.00 83.06 179 PRO A N 1
ATOM 1451 C CA . PRO A 1 179 ? -10.155 12.515 14.273 1.00 83.06 179 PRO A CA 1
ATOM 1452 C C . PRO A 1 179 ? -10.940 13.539 13.440 1.00 83.06 179 PRO A C 1
ATOM 1454 O O . PRO A 1 179 ? -12.090 13.300 13.095 1.00 83.06 179 PRO A O 1
ATOM 1457 N N . TRP A 1 180 ? -10.358 14.708 13.174 1.00 82.62 180 TRP A N 1
ATOM 1458 C CA . TRP A 1 180 ? -10.974 15.776 12.379 1.00 82.62 180 TRP A CA 1
ATOM 1459 C C . TRP A 1 180 ? -10.547 15.752 10.908 1.00 82.62 180 TRP A C 1
ATOM 1461 O O . TRP A 1 180 ? -10.959 16.622 10.139 1.00 82.62 180 TRP A O 1
ATOM 1471 N N . TYR A 1 181 ? -9.675 14.823 10.517 1.00 84.94 181 TYR A N 1
ATOM 1472 C CA . TYR A 1 181 ? -9.236 14.712 9.139 1.00 84.94 181 TYR A CA 1
ATOM 1473 C C . TYR A 1 181 ? -10.344 14.105 8.288 1.00 84.94 181 TYR A C 1
ATOM 1475 O O . TYR A 1 181 ? -10.823 13.007 8.551 1.00 84.94 181 TYR A O 1
ATOM 1483 N N . ASN A 1 182 ? -10.756 14.837 7.259 1.00 84.12 182 ASN A N 1
ATOM 1484 C CA . ASN A 1 182 ? -11.718 14.340 6.292 1.00 84.12 182 ASN A CA 1
ATOM 1485 C C . ASN A 1 182 ? -10.957 13.683 5.134 1.00 84.12 182 ASN A C 1
ATOM 1487 O O . ASN A 1 182 ? -10.336 14.386 4.331 1.00 84.12 182 ASN A O 1
ATOM 1491 N N . HIS A 1 183 ? -11.004 12.353 5.074 1.00 83.00 183 HIS A N 1
ATOM 1492 C CA . HIS A 1 183 ? -10.339 11.548 4.049 1.00 83.00 183 HIS A CA 1
ATOM 1493 C C . HIS A 1 183 ? -10.925 11.799 2.648 1.00 83.00 183 HIS A C 1
ATOM 1495 O O . HIS A 1 183 ? -10.172 11.926 1.680 1.00 83.00 183 HIS A O 1
ATOM 1501 N N . ASP A 1 184 ? -12.235 12.018 2.542 1.00 83.50 184 ASP A N 1
ATOM 1502 C CA . ASP A 1 184 ? -12.918 12.237 1.260 1.00 83.50 184 ASP A CA 1
ATOM 1503 C C . ASP A 1 184 ? -12.616 13.616 0.661 1.00 83.50 184 ASP A C 1
ATOM 1505 O O . ASP A 1 184 ? -12.534 13.783 -0.555 1.00 83.50 184 ASP A O 1
ATOM 1509 N N . ALA A 1 185 ? -12.387 14.619 1.513 1.00 80.19 185 ALA A N 1
ATOM 1510 C CA . ALA A 1 185 ? -12.130 16.000 1.096 1.00 80.19 185 ALA A CA 1
ATOM 1511 C C . ALA A 1 185 ? -10.672 16.273 0.672 1.00 80.19 185 ALA A C 1
ATOM 1513 O O . ALA A 1 185 ? -10.268 17.432 0.547 1.00 80.19 185 ALA A O 1
ATOM 1514 N N . GLN A 1 186 ? -9.856 15.232 0.480 1.00 80.62 186 GLN A N 1
ATOM 1515 C CA . GLN A 1 186 ? -8.460 15.396 0.077 1.00 80.62 186 GLN A CA 1
ATOM 1516 C C . GLN A 1 186 ? -8.314 15.574 -1.438 1.00 80.62 186 GLN A C 1
ATOM 1518 O O . GLN A 1 186 ? -8.990 14.882 -2.205 1.00 80.62 186 GLN A O 1
ATOM 1523 N N . PRO A 1 187 ? -7.418 16.476 -1.888 1.00 76.69 187 PRO A N 1
ATOM 1524 C CA . PRO A 1 187 ? -7.186 16.694 -3.306 1.00 76.69 187 PRO A CA 1
ATOM 1525 C C . PRO A 1 187 ? -6.563 15.450 -3.932 1.00 76.69 187 PRO A C 1
ATOM 1527 O O . PRO A 1 187 ? -5.526 14.960 -3.471 1.00 76.69 187 PRO A O 1
ATOM 1530 N N . LEU A 1 188 ? -7.188 14.980 -5.007 1.00 77.94 188 LEU A N 1
ATOM 1531 C CA . LEU A 1 188 ? -6.707 13.831 -5.755 1.00 77.94 188 LEU A CA 1
ATOM 1532 C C . LEU A 1 188 ? -5.500 14.191 -6.625 1.00 77.94 188 LEU A C 1
ATOM 1534 O O . LEU A 1 188 ? -5.339 15.352 -7.012 1.00 77.94 188 LEU A O 1
ATOM 1538 N N . PRO A 1 189 ? -4.619 13.226 -6.925 1.00 82.88 189 PRO A N 1
ATOM 1539 C CA . PRO A 1 189 ? -3.597 13.403 -7.948 1.00 82.88 189 PRO A CA 1
ATOM 1540 C C . PRO A 1 189 ? -4.274 13.677 -9.292 1.00 82.88 189 PRO A C 1
ATOM 1542 O O . PRO A 1 189 ? -5.135 12.908 -9.710 1.00 82.88 189 PRO A O 1
ATOM 1545 N N . GLU A 1 190 ? -3.884 14.749 -9.984 1.00 84.12 190 GLU A N 1
ATOM 1546 C CA . GLU A 1 190 ? -4.512 15.129 -11.261 1.00 84.12 190 GLU A CA 1
ATOM 1547 C C . GLU A 1 190 ? -4.432 14.000 -12.295 1.00 84.12 190 GLU A C 1
ATOM 1549 O O . GLU A 1 190 ? -5.370 13.784 -13.057 1.00 84.12 190 GLU A O 1
ATOM 1554 N N . TRP A 1 191 ? -3.341 13.229 -12.272 1.00 89.56 191 TRP A N 1
ATOM 1555 C CA . TRP A 1 191 ? -3.150 12.104 -13.181 1.00 89.56 191 TRP A CA 1
ATOM 1556 C C . TRP A 1 191 ? -4.117 10.936 -12.941 1.00 89.56 191 TRP A C 1
ATOM 1558 O O . TRP A 1 191 ? -4.399 10.198 -13.882 1.00 89.56 191 TRP A O 1
ATOM 1568 N N . ALA A 1 192 ? -4.672 10.776 -11.733 1.00 87.31 192 ALA A N 1
ATOM 1569 C CA . ALA A 1 192 ? -5.679 9.742 -11.487 1.00 87.31 192 ALA A CA 1
ATOM 1570 C C . ALA A 1 192 ? -6.900 9.933 -12.405 1.00 87.31 192 ALA A C 1
ATOM 1572 O O . ALA A 1 192 ? -7.408 8.962 -12.952 1.00 87.31 192 ALA A O 1
ATOM 1573 N N . ASN A 1 193 ? -7.291 11.184 -12.691 1.00 88.06 193 ASN A N 1
ATOM 1574 C CA . ASN A 1 193 ? -8.367 11.476 -13.646 1.00 88.06 193 ASN A CA 1
ATOM 1575 C C . ASN A 1 193 ? -8.038 10.966 -15.053 1.00 88.06 193 ASN A C 1
ATOM 1577 O O . ASN A 1 193 ? -8.894 10.389 -15.711 1.00 88.06 193 ASN A O 1
ATOM 1581 N N . THR A 1 194 ? -6.786 11.114 -15.498 1.00 90.38 194 THR A N 1
ATOM 1582 C CA . THR A 1 194 ? -6.341 10.541 -16.775 1.00 90.38 194 THR A CA 1
ATOM 1583 C C . THR A 1 194 ? -6.481 9.022 -16.768 1.00 90.38 194 THR A C 1
ATOM 1585 O O . THR A 1 194 ? -6.957 8.449 -17.740 1.00 90.38 194 THR A O 1
ATOM 1588 N N . TRP A 1 195 ? -6.102 8.356 -15.679 1.00 92.06 195 TRP A N 1
ATOM 1589 C CA . TRP A 1 195 ? -6.278 6.911 -15.567 1.00 92.06 195 TRP A CA 1
ATOM 1590 C C . TRP A 1 195 ? -7.764 6.508 -15.666 1.00 92.06 195 TRP A C 1
ATOM 1592 O O . TRP A 1 195 ? -8.100 5.649 -16.485 1.00 92.06 195 TRP A O 1
ATOM 1602 N N . PHE A 1 196 ? -8.653 7.182 -14.925 1.00 90.38 196 PHE A N 1
ATOM 1603 C CA . PHE A 1 196 ? -10.098 6.916 -14.945 1.00 90.38 196 PHE A CA 1
ATOM 1604 C C . PHE A 1 196 ? -10.713 7.127 -16.333 1.00 90.38 196 PHE A C 1
ATOM 1606 O O . PHE A 1 196 ? -11.430 6.260 -16.826 1.00 90.38 196 PHE A O 1
ATOM 1613 N N . GLU A 1 197 ? -10.372 8.221 -17.018 1.00 92.56 197 GLU A N 1
ATOM 1614 C CA . GLU A 1 197 ? -10.872 8.505 -18.369 1.00 92.56 197 GLU A CA 1
ATOM 1615 C C . GLU A 1 197 ? -10.514 7.409 -19.385 1.00 92.56 197 GLU A C 1
ATOM 1617 O O . GLU A 1 197 ? -11.280 7.143 -20.312 1.00 92.56 197 GLU A O 1
ATOM 1622 N N . HIS A 1 198 ? -9.333 6.799 -19.262 1.00 92.81 198 HIS A N 1
ATOM 1623 C CA . HIS A 1 198 ? -8.902 5.709 -20.140 1.00 92.81 198 HIS A CA 1
ATOM 1624 C C . HIS A 1 198 ? -9.572 4.379 -19.769 1.00 92.81 198 HIS A C 1
ATOM 1626 O O . HIS A 1 198 ? -9.998 3.635 -20.657 1.00 92.81 198 HIS A O 1
ATOM 1632 N N . TYR A 1 199 ? -9.742 4.116 -18.472 1.00 91.06 199 TYR A N 1
ATOM 1633 C CA . TYR A 1 199 ? -10.489 2.960 -17.985 1.00 91.06 199 TYR A CA 1
ATOM 1634 C C . TYR A 1 199 ? -11.949 2.983 -18.470 1.00 91.06 199 TYR A C 1
ATOM 1636 O O . TYR A 1 199 ? -12.433 1.996 -19.023 1.00 91.06 199 TYR A O 1
ATOM 1644 N N . GLU A 1 200 ? -12.633 4.126 -18.361 1.00 92.12 200 GLU A N 1
ATOM 1645 C CA . GLU A 1 200 ? -14.025 4.298 -18.805 1.00 92.12 200 GLU A CA 1
ATOM 1646 C C . GLU A 1 200 ? -14.211 4.098 -20.317 1.00 92.12 200 GLU A C 1
ATOM 1648 O O . GLU A 1 200 ? -15.265 3.642 -20.767 1.00 92.12 200 GLU A O 1
ATOM 1653 N N . LYS A 1 201 ? -13.178 4.384 -21.120 1.00 94.44 201 LYS A N 1
ATOM 1654 C CA . LYS A 1 201 ? -13.169 4.114 -22.569 1.00 94.44 201 LYS A CA 1
ATOM 1655 C C . LYS A 1 201 ? -13.002 2.628 -22.903 1.00 94.44 201 LYS A C 1
ATOM 1657 O O . LYS A 1 201 ? -13.137 2.258 -24.070 1.00 94.44 201 LYS A O 1
ATOM 1662 N N . GLY A 1 202 ? -12.724 1.779 -21.911 1.00 91.06 202 GLY A N 1
ATOM 1663 C CA . GLY A 1 202 ? -12.492 0.348 -22.092 1.00 91.06 202 GLY A CA 1
ATOM 1664 C C . GLY A 1 202 ? -11.126 0.026 -22.698 1.00 91.06 202 GLY A C 1
ATOM 1665 O O . GLY A 1 202 ? -10.987 -0.983 -23.391 1.00 91.06 202 GLY A O 1
ATOM 1666 N N . GLU A 1 203 ? -10.130 0.890 -22.490 1.00 92.75 203 GLU A N 1
ATOM 1667 C CA . GLU A 1 203 ? -8.767 0.636 -22.953 1.00 92.75 203 GLU A CA 1
ATOM 1668 C C . GLU A 1 203 ? -8.089 -0.493 -22.156 1.00 92.75 203 GLU A C 1
ATOM 1670 O O . GLU A 1 203 ? -8.457 -0.805 -21.022 1.00 92.75 203 GLU A O 1
ATOM 1675 N N . ASP A 1 204 ? -7.078 -1.135 -22.753 1.00 90.50 204 ASP A N 1
ATOM 1676 C CA . ASP A 1 204 ? -6.294 -2.161 -22.059 1.00 90.50 204 ASP A CA 1
ATOM 1677 C C . ASP A 1 204 ? -5.365 -1.519 -21.023 1.00 90.50 204 ASP A C 1
ATOM 1679 O O . ASP A 1 204 ? -4.243 -1.098 -21.323 1.00 90.50 204 ASP A O 1
ATOM 1683 N N . MET A 1 205 ? -5.823 -1.512 -19.774 1.00 92.75 205 MET A N 1
ATOM 1684 C CA . MET A 1 205 ? -5.070 -0.937 -18.665 1.00 92.75 205 MET A CA 1
ATOM 1685 C C . MET A 1 205 ? -3.880 -1.799 -18.217 1.00 92.75 205 MET A C 1
ATOM 1687 O O . MET A 1 205 ? -3.088 -1.358 -17.390 1.00 92.75 205 MET A O 1
ATOM 1691 N N . THR A 1 206 ? -3.696 -3.013 -18.758 1.00 91.31 206 THR A N 1
ATOM 1692 C CA . THR A 1 206 ? -2.628 -3.925 -18.310 1.00 91.31 206 THR A CA 1
ATOM 1693 C C . THR A 1 206 ? -1.229 -3.525 -18.780 1.00 91.31 206 THR A C 1
ATOM 1695 O O . THR A 1 206 ? -0.249 -4.069 -18.276 1.00 91.31 206 THR A O 1
ATOM 1698 N N . ASN A 1 207 ? -1.125 -2.588 -19.728 1.00 91.62 207 ASN A N 1
ATOM 1699 C CA . ASN A 1 207 ? 0.137 -2.020 -20.218 1.00 91.62 207 ASN A CA 1
ATOM 1700 C C . ASN A 1 207 ? 0.027 -0.492 -20.410 1.00 91.62 207 ASN A C 1
ATOM 1702 O O . ASN A 1 207 ? 0.619 0.061 -21.343 1.00 91.62 207 ASN A O 1
ATOM 1706 N N . PHE A 1 208 ? -0.790 0.169 -19.584 1.00 92.81 208 PHE A N 1
ATOM 1707 C CA . PHE A 1 208 ? -1.108 1.596 -19.675 1.00 92.81 208 PHE A CA 1
ATOM 1708 C C . PHE A 1 208 ? 0.091 2.514 -19.403 1.00 92.81 208 PHE A C 1
ATOM 1710 O O . PHE A 1 208 ? 0.238 3.550 -20.046 1.00 92.81 208 PHE A O 1
ATOM 1717 N N . TYR A 1 209 ? 0.957 2.134 -18.465 1.00 93.25 209 TYR A N 1
ATOM 1718 C CA . TYR A 1 209 ? 2.112 2.919 -18.040 1.00 93.25 209 TYR A CA 1
ATOM 1719 C C . TYR A 1 209 ? 3.371 2.056 -17.946 1.00 93.25 209 TYR A C 1
ATOM 1721 O O . TYR A 1 209 ? 3.277 0.881 -17.605 1.00 93.25 209 TYR A O 1
ATOM 1729 N N . GLY A 1 210 ? 4.538 2.651 -18.200 1.00 91.38 210 GLY A N 1
ATOM 1730 C CA . GLY A 1 210 ? 5.850 1.999 -18.161 1.00 91.38 210 GLY A CA 1
ATOM 1731 C C . GLY A 1 210 ? 6.341 1.516 -19.530 1.00 91.38 210 GLY A C 1
ATOM 1732 O O . GLY A 1 210 ? 5.719 1.740 -20.571 1.00 91.38 210 GLY A O 1
ATOM 1733 N N . VAL A 1 211 ? 7.484 0.838 -19.530 1.00 91.62 211 VAL A N 1
ATOM 1734 C CA . VAL A 1 211 ? 8.165 0.354 -20.732 1.00 91.62 211 VAL A CA 1
ATOM 1735 C C . VAL A 1 211 ? 7.582 -0.989 -21.147 1.00 91.62 211 VAL A C 1
ATOM 1737 O O . VAL A 1 211 ? 7.630 -1.974 -20.405 1.00 91.62 211 VAL A O 1
ATOM 1740 N N . LYS A 1 212 ? 7.024 -1.047 -22.359 1.00 87.50 212 LYS A N 1
ATOM 1741 C CA . LYS A 1 212 ? 6.562 -2.313 -22.932 1.00 87.50 212 LYS A CA 1
ATOM 1742 C C . LYS A 1 212 ? 7.769 -3.217 -23.186 1.00 87.50 212 LYS A C 1
ATOM 1744 O O . LYS A 1 212 ? 8.719 -2.760 -23.827 1.00 87.50 212 LYS A O 1
ATOM 1749 N N . PRO A 1 213 ? 7.747 -4.482 -22.731 1.00 74.81 213 PRO A N 1
ATOM 1750 C CA . PRO A 1 213 ? 8.803 -5.411 -23.085 1.00 74.81 213 PRO A CA 1
ATOM 1751 C C . PRO A 1 213 ? 8.870 -5.525 -24.609 1.00 74.81 213 PRO A C 1
ATOM 1753 O O . PRO A 1 213 ? 7.840 -5.501 -25.293 1.00 74.81 213 PRO A O 1
ATOM 1756 N N . ALA A 1 214 ? 10.087 -5.633 -25.146 1.00 69.75 214 ALA A N 1
ATOM 1757 C CA . ALA A 1 214 ? 10.264 -5.897 -26.565 1.00 69.75 214 ALA A CA 1
ATOM 1758 C C . ALA A 1 214 ? 9.443 -7.146 -26.945 1.00 69.75 214 ALA A C 1
ATOM 1760 O O . ALA A 1 214 ? 9.412 -8.106 -26.163 1.00 69.75 214 ALA A O 1
ATOM 1761 N N . PRO A 1 215 ? 8.771 -7.162 -28.114 1.00 58.16 215 PRO A N 1
ATOM 1762 C CA . PRO A 1 215 ? 8.144 -8.383 -28.596 1.00 58.16 215 PRO A CA 1
ATOM 1763 C C . PRO A 1 215 ? 9.208 -9.475 -28.589 1.00 58.16 215 PRO A C 1
ATOM 1765 O O . PRO A 1 215 ? 10.338 -9.213 -28.999 1.00 58.16 215 PRO A O 1
ATOM 1768 N N . ALA A 1 216 ? 8.868 -10.649 -28.052 1.00 52.34 216 ALA A N 1
ATOM 1769 C CA . ALA A 1 216 ? 9.818 -11.733 -27.859 1.00 52.34 216 ALA A CA 1
ATOM 1770 C C . ALA A 1 216 ? 10.507 -12.060 -29.192 1.00 52.34 216 ALA A C 1
ATOM 1772 O O . ALA A 1 216 ? 9.959 -12.781 -30.023 1.00 52.34 216 ALA A O 1
ATOM 1773 N N . ALA A 1 217 ? 11.710 -11.522 -29.403 1.00 45.25 217 ALA A N 1
ATOM 1774 C CA . ALA A 1 217 ? 12.651 -12.129 -30.315 1.00 45.25 217 ALA A CA 1
ATOM 1775 C C . ALA A 1 217 ? 12.857 -13.542 -29.773 1.00 45.25 217 ALA A C 1
ATOM 1777 O O . ALA A 1 217 ? 13.078 -13.700 -28.567 1.00 45.25 217 ALA A O 1
ATOM 1778 N N . GLU A 1 218 ? 12.692 -14.546 -30.637 1.00 44.94 218 GLU A N 1
ATOM 1779 C CA . GLU A 1 218 ? 13.045 -15.931 -30.350 1.00 44.94 218 GLU A CA 1
ATOM 1780 C C . GLU A 1 218 ? 14.287 -15.936 -29.464 1.00 44.94 218 GLU A C 1
ATOM 1782 O O . GLU A 1 218 ? 15.333 -15.405 -29.844 1.00 44.94 218 GLU A O 1
ATOM 1787 N N . LEU A 1 219 ? 14.143 -16.482 -28.255 1.00 44.72 219 LEU A N 1
ATOM 1788 C CA . LEU A 1 219 ? 15.269 -16.898 -27.438 1.00 44.72 219 LEU A CA 1
ATOM 1789 C C . LEU A 1 219 ? 16.010 -17.944 -28.272 1.00 44.72 219 LEU A C 1
ATOM 1791 O O . LEU A 1 219 ? 15.763 -19.142 -28.148 1.00 44.72 219 LEU A O 1
ATOM 1795 N N . ALA A 1 220 ? 16.857 -17.475 -29.186 1.00 39.38 220 ALA A N 1
ATOM 1796 C CA . ALA A 1 220 ? 17.791 -18.284 -29.922 1.00 39.38 220 ALA A CA 1
ATOM 1797 C C . ALA A 1 220 ? 18.717 -18.863 -28.862 1.00 39.38 220 ALA A C 1
ATOM 1799 O O . ALA A 1 220 ? 19.631 -18.209 -28.359 1.00 39.38 220 ALA A O 1
ATOM 1800 N N . VAL A 1 221 ? 18.401 -20.091 -28.466 1.00 44.53 221 VAL A N 1
ATOM 1801 C CA . VAL A 1 221 ? 19.308 -20.969 -27.753 1.00 44.53 221 VAL A CA 1
ATOM 1802 C C . VAL A 1 221 ? 20.539 -21.072 -28.643 1.00 44.53 221 VAL A C 1
ATOM 1804 O O . VAL A 1 221 ? 20.531 -21.782 -29.645 1.00 44.53 221 VAL A O 1
ATOM 1807 N N . SER A 1 222 ? 21.575 -20.298 -28.323 1.00 37.16 222 SER A N 1
ATOM 1808 C CA . SER A 1 222 ? 22.892 -20.494 -28.914 1.00 37.16 222 SER A CA 1
ATOM 1809 C C . SER A 1 222 ? 23.329 -21.913 -28.538 1.00 37.16 222 SER A C 1
ATOM 1811 O O . SER A 1 222 ? 23.373 -22.216 -27.339 1.00 37.16 222 SER A O 1
ATOM 1813 N N . PRO A 1 223 ? 23.587 -22.817 -29.499 1.00 43.88 223 PRO A N 1
ATOM 1814 C CA . PRO A 1 223 ? 24.095 -24.132 -29.164 1.00 43.88 22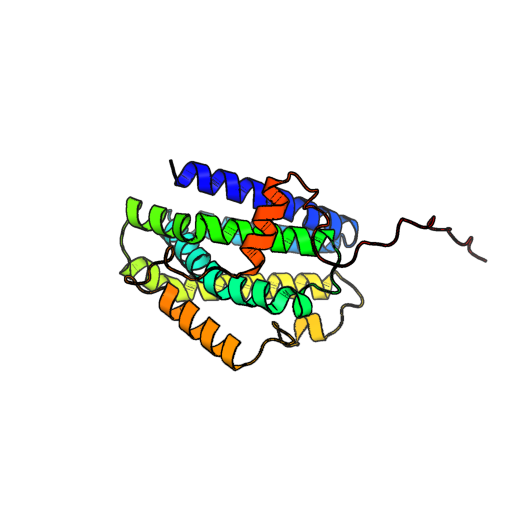3 PRO A CA 1
ATOM 1815 C C . PRO A 1 223 ? 25.503 -23.952 -28.596 1.00 43.88 223 PRO A C 1
ATOM 1817 O O . PRO A 1 223 ? 26.339 -23.268 -29.185 1.00 43.88 223 PRO A O 1
ATOM 1820 N N . ALA A 1 224 ? 25.727 -24.530 -27.417 1.00 44.88 224 ALA A N 1
ATOM 1821 C CA . ALA A 1 224 ? 27.028 -24.562 -26.769 1.00 44.88 224 ALA A CA 1
ATOM 1822 C C . ALA A 1 224 ? 28.099 -25.088 -27.743 1.00 44.88 224 ALA A C 1
ATOM 1824 O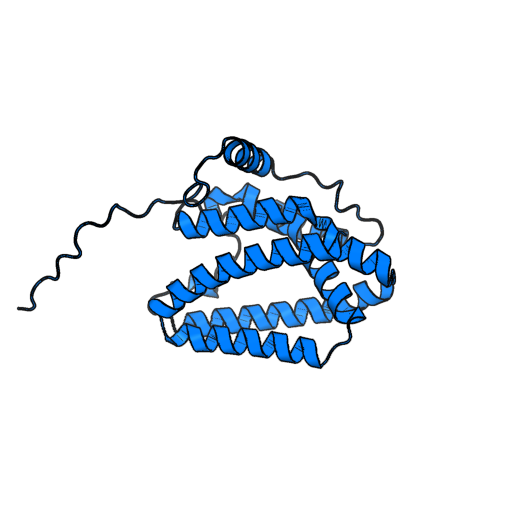 O . ALA A 1 224 ? 27.892 -26.121 -28.386 1.00 44.88 224 ALA A O 1
ATOM 1825 N N . ALA A 1 225 ? 29.211 -24.359 -27.837 1.00 41.62 225 ALA A N 1
ATOM 1826 C CA . ALA A 1 225 ? 30.455 -24.799 -28.459 1.00 41.62 225 ALA A CA 1
ATOM 1827 C C . ALA A 1 225 ? 31.448 -25.209 -27.367 1.00 41.62 225 ALA A C 1
ATOM 1829 O O . ALA A 1 225 ? 31.451 -24.535 -26.309 1.00 41.62 225 ALA A O 1
#

Foldseek 3Di:
DLVVVVVVVVVVLVVLVVVVLVVVCVVFVLCVVLVVV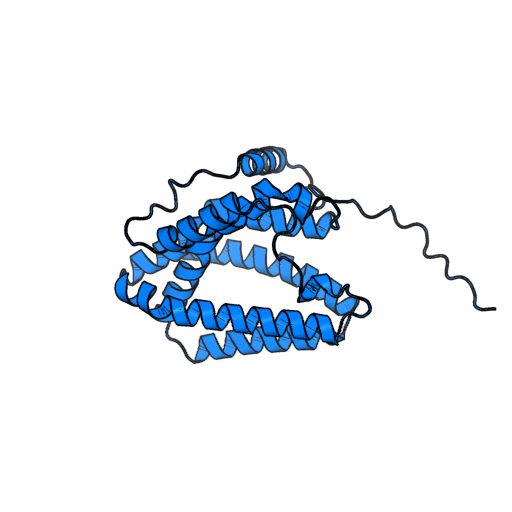LVVLVVVVVVPDDPLQVLLLVLLVLLLLQLVLLLCLLQVCVVFQAPELQVSLSVNVVSLVSLVCSCSSVVVSCVPPVPLVVSVVCNVVSVVSVVVSVVSSLVSCVVGPPPDDPCVPVNDPRPPRDVVSVVVSVVSSVVSSDPPDDSNPDDHNPCSVVVVVCVVVVHDSSRVHHDHPDDDDPPPPPPDD